Protein AF-0000000085270096 (afdb_homodimer)

Sequence (218 aa):
MIAMGSDQHFCLRWNNFHSNIATSFEHLRDHEDFVDVTLACEGRSLKAHKVVLSACSPYFRNLLKQNPCQHPIIILRDVAYVDMSALLSFVYQGEVYVSQDRLTNFLRTMIAMGSDQHFCLRWNNFHSNIATSFEHLRDHEDFVDVTLACEGRSLKAHKVVLSACSPYFRNLLKQNPCQHPIIILRDVAYVDMSALLSFVYQGEVYVSQDRLTNFLRT

pLDDT: mean 88.82, std 12.31, range [29.77, 98.12]

Solvent-accessible surface area (backbone atoms only — not comparable to full-atom values): 12135 Å² total; per-residue (Å²): 126,86,71,82,52,84,77,42,69,41,77,50,64,52,83,60,36,48,66,49,40,27,52,31,47,41,49,32,42,75,69,55,55,80,50,38,29,34,42,32,24,89,95,42,74,50,63,34,40,58,66,55,48,29,38,68,29,68,66,52,32,55,55,47,68,74,43,82,56,81,62,44,74,47,73,44,77,96,41,53,56,71,44,51,52,38,50,51,37,28,60,39,63,30,35,32,76,35,42,56,87,44,42,66,64,47,72,71,104,126,84,72,82,53,85,77,43,69,42,78,50,66,53,82,60,35,49,66,46,39,28,51,30,46,42,51,32,43,77,69,55,55,79,49,39,29,34,42,32,24,88,94,41,74,48,64,34,40,57,64,56,47,30,39,67,29,68,66,51,32,55,54,48,69,74,44,82,56,81,62,43,75,47,74,43,77,94,41,53,57,69,44,51,52,38,50,51,38,28,60,39,62,31,34,34,77,34,44,56,88,45,42,66,66,47,69,71,99

InterPro domains:
  IPR000210 BTB/POZ domain [PF00651] (25-108)
  IPR000210 BTB/POZ domain [PS50097] (35-100)
  IPR000210 BTB/POZ domain [SM00225] (35-109)
  IPR011333 SKP1/BTB/POZ domain superfamily [G3DSA:3.30.710.10] (9-109)
  IPR011333 SKP1/BTB/POZ domain superfamily [SSF54695] (7-108)
  IPR051095 Drosophila Developmental Transcription Regulators [PTHR23110] (4-109)

Structure (mmCIF, N/CA/C/O backbone):
data_AF-0000000085270096-model_v1
#
loop_
_entity.id
_entity.type
_entity.pdbx_description
1 polymer 'BTB domain-containing protein'
#
loop_
_atom_site.group_PDB
_atom_site.id
_atom_site.type_symbol
_atom_site.label_atom_id
_atom_site.label_alt_id
_atom_site.label_comp_id
_atom_site.label_asym_id
_atom_site.label_entity_id
_atom_site.label_seq_id
_atom_site.pdbx_PDB_ins_code
_atom_site.Cartn_x
_atom_site.Cartn_y
_atom_site.Cartn_z
_atom_site.occupancy
_atom_site.B_iso_or_equiv
_atom_site.auth_seq_id
_atom_site.auth_comp_id
_atom_site.auth_asym_id
_atom_site.auth_atom_id
_atom_site.pdbx_PDB_model_num
ATOM 1 N N . MET A 1 1 ? -26.156 27.188 27.469 1 29.77 1 MET A N 1
ATOM 2 C CA . MET A 1 1 ? -25.094 27.531 26.531 1 29.77 1 MET A CA 1
ATOM 3 C C . MET A 1 1 ? -24.391 26.281 26.016 1 29.77 1 MET A C 1
ATOM 5 O O . MET A 1 1 ? -23.891 25.484 26.812 1 29.77 1 MET A O 1
ATOM 9 N N . ILE A 1 2 ? -24.922 25.484 25.172 1 40.78 2 ILE A N 1
ATOM 10 C CA . ILE A 1 2 ? -24.297 24.281 24.625 1 40.78 2 ILE A CA 1
ATOM 11 C C . ILE A 1 2 ? -22.812 24.547 24.344 1 40.78 2 ILE A C 1
ATOM 13 O O . ILE A 1 2 ? -22.469 25.359 23.484 1 40.78 2 ILE A O 1
ATOM 17 N N . ALA A 1 3 ? -21.938 24.875 25.281 1 42.56 3 ALA A N 1
ATOM 18 C CA . ALA A 1 3 ? -20.5 25.125 25.156 1 42.56 3 ALA A CA 1
ATOM 19 C C . ALA A 1 3 ? -19.891 24.281 24.047 1 42.56 3 ALA A C 1
ATOM 21 O O . ALA A 1 3 ? -19.891 23.047 24.141 1 42.56 3 ALA A O 1
ATOM 22 N N . MET A 1 4 ? -20.203 24.375 22.812 1 46.12 4 MET A N 1
ATOM 23 C CA . MET A 1 4 ? -19.484 23.859 21.656 1 46.12 4 MET A CA 1
ATOM 24 C C . MET A 1 4 ? -17.984 23.766 21.938 1 46.12 4 MET A C 1
ATOM 26 O O . MET A 1 4 ? -17.281 24.781 21.891 1 46.12 4 MET A O 1
ATOM 30 N N . GLY A 1 5 ? -17.484 23.328 23.047 1 44.56 5 GLY A N 1
ATOM 31 C CA . GLY A 1 5 ? -16.188 23.188 23.688 1 44.56 5 GLY A CA 1
ATOM 32 C C . GLY A 1 5 ? -15.07 22.828 22.719 1 44.56 5 GLY A C 1
ATOM 33 O O . GLY A 1 5 ? -15.336 22.297 21.641 1 44.56 5 GLY A O 1
ATOM 34 N N . SER A 1 6 ? -13.93 23.734 22.766 1 56.97 6 SER A N 1
ATOM 35 C CA . SER A 1 6 ? -12.648 23.719 22.062 1 56.97 6 SER A CA 1
ATOM 36 C C . SER A 1 6 ? -12.148 22.297 21.859 1 56.97 6 SER A C 1
ATOM 38 O O . SER A 1 6 ? -11.156 22.078 21.156 1 56.97 6 SER A O 1
ATOM 40 N N . ASP A 1 7 ? -12.789 21.344 22.5 1 66.88 7 ASP A N 1
ATOM 41 C CA . ASP A 1 7 ? -12.281 19.969 22.547 1 66.88 7 ASP A CA 1
ATOM 42 C C . ASP A 1 7 ? -12.984 19.094 21.5 1 66.88 7 ASP A C 1
ATOM 44 O O . ASP A 1 7 ? -13.016 17.875 21.641 1 66.88 7 ASP A O 1
ATOM 48 N N . GLN A 1 8 ? -13.773 19.703 20.625 1 79.31 8 GLN A N 1
ATOM 49 C CA . GLN A 1 8 ? -14.492 18.859 19.672 1 79.31 8 GLN A CA 1
ATOM 50 C C . GLN A 1 8 ? -13.531 18.219 18.672 1 79.31 8 GLN A C 1
ATOM 52 O O . GLN A 1 8 ? -12.57 18.859 18.234 1 79.31 8 GLN A O 1
ATOM 57 N N . HIS A 1 9 ? -13.641 16.875 18.484 1 81.94 9 HIS A N 1
ATOM 58 C CA . HIS A 1 9 ? -12.844 16.141 17.5 1 81.94 9 HIS A CA 1
ATOM 59 C C . HIS A 1 9 ? -13.68 15.742 16.297 1 81.94 9 HIS A C 1
ATOM 61 O O . HIS A 1 9 ? -14.891 15.508 16.422 1 81.94 9 HIS A O 1
ATOM 67 N N . PHE A 1 10 ? -13.188 16.016 15.164 1 85.5 10 PHE A N 1
ATOM 68 C CA . PHE A 1 10 ? -13.828 15.641 13.906 1 85.5 10 PHE A CA 1
ATOM 69 C C . PHE A 1 10 ? -13.133 14.438 13.281 1 85.5 10 PHE A C 1
ATOM 71 O O . PHE A 1 10 ? -11.906 14.328 13.328 1 85.5 10 PHE A O 1
ATOM 78 N N . CYS A 1 11 ? -13.992 13.484 12.875 1 87.44 11 CYS A N 1
ATOM 79 C CA . CYS A 1 11 ? -13.461 12.398 12.055 1 87.44 11 CYS A CA 1
ATOM 80 C C . CYS A 1 11 ? -13.727 12.656 10.578 1 87.44 11 CYS A C 1
ATOM 82 O O . CYS A 1 11 ? -14.875 12.734 10.148 1 87.44 11 CYS A O 1
ATOM 84 N N . LEU A 1 12 ? -12.672 12.961 9.859 1 85.56 12 LEU A N 1
ATOM 85 C CA . LEU A 1 12 ? -12.75 13.109 8.406 1 85.56 12 LEU A CA 1
ATOM 86 C C . LEU A 1 12 ? -12.461 11.789 7.711 1 85.56 12 LEU A C 1
ATOM 88 O O . LEU A 1 12 ? -11.406 11.18 7.934 1 85.56 12 LEU A O 1
ATOM 92 N N . ARG A 1 13 ? -13.43 11.305 6.988 1 86.06 13 ARG A N 1
ATOM 93 C CA . ARG A 1 13 ? -13.297 10.031 6.297 1 86.06 13 ARG A CA 1
ATOM 94 C 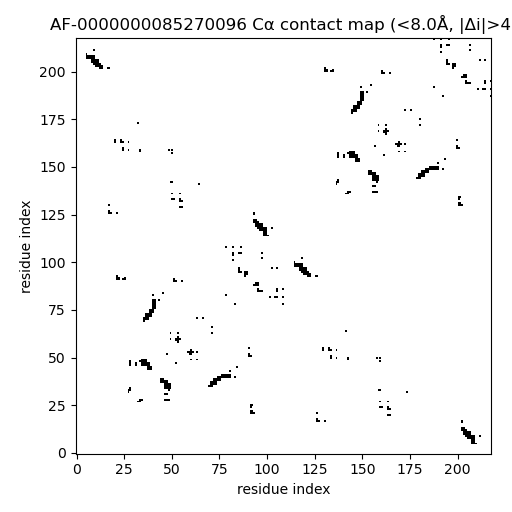C . ARG A 1 13 ? -13.414 10.211 4.785 1 86.06 13 ARG A C 1
ATOM 96 O O . ARG A 1 13 ? -14.336 10.875 4.305 1 86.06 13 ARG A O 1
ATOM 103 N N . TRP A 1 14 ? -12.398 9.82 4.125 1 80.81 14 TRP A N 1
ATOM 104 C CA . TRP A 1 14 ? -12.492 9.805 2.67 1 80.81 14 TRP A CA 1
ATOM 105 C C . TRP A 1 14 ? -13.328 8.625 2.189 1 80.81 14 TRP A C 1
ATOM 107 O O . TRP A 1 14 ? -13.023 7.469 2.494 1 80.81 14 TRP A O 1
ATOM 117 N N . ASN A 1 15 ? -14.406 9.047 1.432 1 81.62 15 ASN A N 1
ATOM 118 C CA . ASN A 1 15 ? -15.328 8.039 0.917 1 81.62 15 ASN A CA 1
ATOM 119 C C . ASN A 1 15 ? -14.656 7.141 -0.117 1 81.62 15 ASN A C 1
ATOM 121 O O . ASN A 1 15 ? -13.867 7.613 -0.934 1 81.62 15 ASN A O 1
ATOM 125 N N . ASN A 1 16 ? -14.82 5.887 -0.025 1 82.75 16 ASN A N 1
ATOM 126 C CA . ASN A 1 16 ? -14.344 4.895 -0.984 1 82.75 16 ASN A CA 1
ATOM 127 C C . ASN A 1 16 ? -12.82 4.754 -0.929 1 82.75 16 ASN A C 1
ATOM 129 O O . ASN A 1 16 ? -12.203 4.293 -1.89 1 82.75 16 ASN A O 1
ATOM 133 N N . PHE A 1 17 ? -12.211 5.258 0.087 1 85.19 17 PHE A N 1
ATOM 134 C CA . PHE A 1 17 ? -10.766 5.18 0.25 1 85.19 17 PHE A CA 1
ATOM 135 C C . PHE A 1 17 ? -10.258 3.775 -0.062 1 85.19 17 PHE A C 1
ATOM 137 O O . PHE A 1 17 ? -9.352 3.604 -0.88 1 85.19 17 PHE A O 1
ATOM 144 N N . HIS A 1 18 ? -10.922 2.826 0.468 1 80.31 18 HIS A N 1
ATOM 145 C CA . HIS A 1 18 ? -10.445 1.451 0.364 1 80.31 18 HIS A CA 1
ATOM 146 C C . HIS A 1 18 ? -10.508 0.953 -1.076 1 80.31 18 HIS A C 1
ATOM 148 O O . HIS A 1 18 ? -9.555 0.34 -1.568 1 80.31 18 HIS A O 1
ATOM 154 N N . SER A 1 19 ? -11.586 1.249 -1.747 1 83.69 19 SER A N 1
ATOM 155 C CA . SER A 1 19 ? -11.688 0.851 -3.146 1 83.69 19 SER A CA 1
ATOM 156 C C . SER A 1 19 ? -10.727 1.647 -4.023 1 83.69 19 SER A C 1
ATOM 158 O O . SER A 1 19 ? -10.117 1.1 -4.945 1 83.69 19 SER A O 1
ATOM 160 N N . ASN A 1 20 ? -10.5 2.838 -3.682 1 88.88 20 ASN A N 1
ATOM 161 C CA . ASN A 1 20 ? -9.625 3.703 -4.465 1 88.88 20 ASN A CA 1
ATOM 162 C C . ASN A 1 20 ? -8.156 3.32 -4.293 1 88.88 20 ASN A C 1
ATOM 164 O O . ASN A 1 20 ? -7.398 3.311 -5.262 1 88.88 20 ASN A O 1
ATOM 168 N N . ILE A 1 21 ? -7.852 2.977 -3.082 1 89.94 21 ILE A N 1
ATOM 169 C CA . ILE A 1 21 ? -6.453 2.672 -2.803 1 89.94 21 ILE A CA 1
ATOM 170 C C . ILE A 1 21 ? -6.051 1.384 -3.518 1 89.94 21 ILE A C 1
ATOM 172 O O . ILE A 1 21 ? -4.945 1.282 -4.055 1 89.94 21 ILE A O 1
ATOM 176 N N . ALA A 1 22 ? -6.926 0.414 -3.506 1 90.75 22 ALA A N 1
ATOM 177 C CA . ALA A 1 22 ? -6.676 -0.828 -4.234 1 90.75 22 ALA A CA 1
ATOM 178 C C . ALA A 1 22 ? -6.438 -0.556 -5.715 1 90.75 22 ALA A C 1
ATOM 180 O O . ALA A 1 22 ? -5.473 -1.061 -6.297 1 90.75 22 ALA A O 1
ATOM 181 N N . THR A 1 23 ? -7.266 0.242 -6.289 1 93.31 23 THR A N 1
ATOM 182 C CA . THR A 1 23 ? -7.148 0.608 -7.699 1 93.31 23 THR A CA 1
ATOM 183 C C . THR A 1 23 ? -5.84 1.346 -7.961 1 93.31 23 THR A C 1
ATOM 185 O O . THR A 1 23 ? -5.164 1.088 -8.961 1 93.31 23 THR A O 1
ATOM 188 N N . SER A 1 24 ? -5.547 2.193 -7.062 1 94.88 24 SER A N 1
ATOM 189 C CA . SER A 1 24 ? -4.32 2.969 -7.207 1 94.88 24 SER A CA 1
ATOM 190 C C . SER A 1 24 ? -3.088 2.074 -7.133 1 94.88 24 SER A C 1
ATOM 192 O O . SER A 1 24 ? -2.148 2.234 -7.914 1 94.88 24 SER A O 1
ATOM 194 N N . PHE A 1 25 ? -3.104 1.113 -6.23 1 96.25 25 PHE A N 1
ATOM 195 C CA . PHE A 1 25 ? -1.976 0.197 -6.121 1 96.25 25 PHE A CA 1
ATOM 196 C C . PHE A 1 25 ? -1.842 -0.646 -7.387 1 96.25 25 PHE A C 1
ATOM 198 O O . PHE A 1 25 ? -0.729 -0.908 -7.848 1 96.25 25 PHE A O 1
ATOM 205 N N . GLU A 1 26 ? -2.951 -1.021 -7.871 1 95.69 26 GLU A N 1
ATOM 206 C CA . GLU A 1 26 ? -2.928 -1.78 -9.117 1 95.69 26 GLU A CA 1
ATOM 207 C C . GLU A 1 26 ? -2.348 -0.951 -10.258 1 95.69 26 GLU A C 1
ATOM 209 O O . GLU A 1 26 ? -1.566 -1.458 -11.07 1 95.69 26 GLU A O 1
ATOM 214 N N . HIS A 1 27 ? -2.758 0.279 -10.266 1 96.56 27 HIS A N 1
ATOM 215 C CA . HIS A 1 27 ? -2.244 1.184 -11.289 1 96.56 27 HIS A CA 1
ATOM 216 C C . HIS A 1 27 ? -0.731 1.342 -11.172 1 96.56 27 HIS A C 1
ATOM 218 O O . HIS A 1 27 ? -0.018 1.28 -12.18 1 96.56 27 HIS A O 1
ATOM 224 N N . LEU A 1 28 ? -0.219 1.525 -10.016 1 97.5 28 LEU A N 1
ATOM 225 C CA . LEU A 1 28 ? 1.217 1.637 -9.781 1 97.5 28 LEU A CA 1
ATOM 226 C C . LEU A 1 28 ? 1.938 0.37 -10.227 1 97.5 28 LEU A C 1
ATOM 228 O O . LEU A 1 28 ? 3.008 0.442 -10.844 1 97.5 28 LEU A O 1
ATOM 232 N N . ARG A 1 29 ? 1.349 -0.797 -9.922 1 97.5 29 ARG A N 1
ATOM 233 C CA . ARG A 1 29 ? 1.938 -2.072 -10.312 1 97.5 29 ARG A CA 1
ATOM 234 C C . ARG A 1 29 ? 1.979 -2.215 -11.828 1 97.5 29 ARG A C 1
ATOM 236 O O . ARG A 1 29 ? 3.014 -2.572 -12.398 1 97.5 29 ARG A O 1
ATOM 243 N N . ASP A 1 30 ? 0.901 -1.843 -12.484 1 96.5 30 ASP A N 1
ATOM 244 C CA . ASP A 1 30 ? 0.785 -1.987 -13.938 1 96.5 30 ASP A CA 1
ATOM 245 C C . ASP A 1 30 ? 1.777 -1.081 -14.656 1 96.5 30 ASP A C 1
ATOM 247 O O . ASP A 1 30 ? 2.285 -1.435 -15.727 1 96.5 30 ASP A O 1
ATOM 251 N N . HIS A 1 31 ? 2.076 0.045 -14.086 1 96.56 31 HIS A N 1
ATOM 252 C CA . HIS A 1 31 ? 3.02 0.987 -14.672 1 96.56 31 HIS A CA 1
ATOM 253 C C . HIS A 1 31 ? 4.426 0.783 -14.117 1 96.56 31 HIS A C 1
ATOM 255 O O . HIS A 1 31 ? 5.352 1.515 -14.477 1 96.56 31 HIS A O 1
ATOM 261 N N . GLU A 1 32 ? 4.535 -0.203 -13.227 1 97.06 32 GLU A N 1
ATOM 262 C CA . GLU A 1 32 ? 5.785 -0.584 -12.578 1 97.06 32 GLU A CA 1
ATOM 263 C C . GLU A 1 32 ? 6.418 0.604 -11.859 1 97.06 32 GLU A C 1
ATOM 265 O O . GLU A 1 32 ? 7.637 0.781 -11.891 1 97.06 32 GLU A O 1
ATOM 270 N N . ASP A 1 33 ? 5.535 1.448 -11.32 1 96.5 33 ASP A N 1
ATOM 271 C CA . ASP A 1 33 ? 6.012 2.529 -10.461 1 96.5 33 ASP A CA 1
ATOM 272 C C . ASP A 1 33 ? 6.371 2.01 -9.07 1 96.5 33 ASP A C 1
ATOM 274 O O . ASP A 1 33 ? 5.535 1.411 -8.391 1 96.5 33 ASP A O 1
ATOM 278 N N . PHE A 1 34 ? 7.637 2.129 -8.633 1 96.06 34 PHE A N 1
ATOM 279 C CA . PHE A 1 34 ? 8.164 1.841 -7.309 1 96.06 34 PHE A CA 1
ATOM 280 C C . PHE A 1 34 ? 8.133 0.344 -7.023 1 96.06 34 PHE A C 1
ATOM 282 O O . PHE A 1 34 ? 8.102 -0.074 -5.863 1 96.06 34 PHE A O 1
ATOM 289 N N . VAL A 1 35 ? 8.039 -0.485 -8.016 1 97.06 35 VAL A N 1
ATOM 290 C CA . VAL A 1 35 ? 8.109 -1.922 -7.773 1 97.06 35 VAL A CA 1
ATOM 291 C C . VAL A 1 35 ? 9.492 -2.293 -7.258 1 97.06 35 VAL A C 1
ATOM 293 O O . VAL A 1 35 ? 10.5 -1.722 -7.688 1 97.06 35 VAL A O 1
ATOM 296 N N . ASP A 1 36 ? 9.484 -3.299 -6.344 1 96.94 36 ASP A N 1
ATOM 297 C CA . ASP A 1 36 ? 10.758 -3.611 -5.699 1 96.94 36 ASP A CA 1
ATOM 298 C C . ASP A 1 36 ? 10.867 -5.105 -5.398 1 96.94 36 ASP A C 1
ATOM 300 O O . ASP A 1 36 ? 11.664 -5.516 -4.551 1 96.94 36 ASP A O 1
ATOM 304 N N . VAL A 1 37 ? 10.141 -5.926 -5.996 1 97.31 37 VAL A N 1
ATOM 305 C CA . VAL A 1 37 ? 10.234 -7.379 -5.926 1 97.31 37 VAL A CA 1
ATOM 306 C C . VAL A 1 37 ? 9.758 -7.992 -7.242 1 97.31 37 VAL A C 1
ATOM 308 O O . VAL A 1 37 ? 8.844 -7.473 -7.879 1 97.31 37 VAL A O 1
ATOM 311 N N . THR A 1 38 ? 10.391 -9.008 -7.641 1 97.75 38 THR A N 1
ATOM 312 C CA . THR A 1 38 ? 9.992 -9.758 -8.828 1 97.75 38 THR A CA 1
ATOM 313 C C . THR A 1 38 ? 9.555 -11.172 -8.461 1 97.75 38 THR A C 1
ATOM 315 O O . THR A 1 38 ? 10.266 -11.867 -7.73 1 97.75 38 THR A O 1
ATOM 318 N N . LEU A 1 39 ? 8.383 -11.578 -8.852 1 97.12 39 LEU A N 1
ATOM 319 C CA . LEU A 1 39 ? 7.918 -12.953 -8.758 1 97.12 39 LEU A CA 1
ATOM 320 C C . LEU A 1 39 ? 8.125 -13.688 -10.078 1 97.12 39 LEU A C 1
ATOM 322 O O . LEU A 1 39 ? 7.738 -13.195 -11.141 1 97.12 39 LEU A O 1
ATOM 326 N N . ALA A 1 40 ? 8.758 -14.789 -10.008 1 97 40 ALA A N 1
ATOM 327 C CA . ALA A 1 40 ? 9.094 -15.523 -11.227 1 97 40 ALA A CA 1
ATOM 328 C C . ALA A 1 40 ? 8.539 -16.938 -11.18 1 97 40 ALA A C 1
ATOM 330 O O . ALA A 1 40 ? 8.586 -17.594 -10.133 1 97 40 ALA A O 1
ATOM 331 N N . CYS A 1 41 ? 7.938 -17.359 -12.281 1 94.62 41 CYS A N 1
ATOM 332 C CA . CYS A 1 41 ? 7.492 -18.734 -12.43 1 94.62 41 CYS A CA 1
ATOM 333 C C . CYS A 1 41 ? 7.445 -19.141 -13.898 1 94.62 41 CYS A C 1
ATOM 335 O O . CYS A 1 41 ? 7.102 -18.328 -14.758 1 94.62 41 CYS A O 1
ATOM 337 N N . GLU A 1 42 ? 7.758 -20.312 -14.188 1 93.81 42 GLU A N 1
ATOM 338 C CA . GLU A 1 42 ? 7.641 -20.906 -15.516 1 93.81 42 GLU A CA 1
ATOM 339 C C . GLU A 1 42 ? 8.258 -20 -16.578 1 93.81 42 GLU A C 1
ATOM 341 O O . GLU A 1 42 ? 7.664 -19.781 -17.641 1 93.81 42 GLU A O 1
ATOM 346 N N . GLY A 1 43 ? 9.367 -19.344 -16.328 1 93.12 43 GLY A N 1
ATOM 347 C CA . GLY A 1 43 ? 10.094 -18.531 -17.281 1 93.12 43 GLY A CA 1
ATOM 348 C C . GLY A 1 43 ? 9.492 -17.156 -17.469 1 93.12 43 GLY A C 1
ATOM 349 O O . GLY A 1 43 ? 9.977 -16.359 -18.281 1 93.12 43 GLY A O 1
ATOM 350 N N . ARG A 1 44 ? 8.43 -16.844 -16.766 1 96.38 44 ARG A N 1
ATOM 351 C CA . ARG A 1 44 ? 7.809 -15.516 -16.797 1 96.38 44 ARG A CA 1
ATOM 352 C C . ARG A 1 44 ? 7.938 -14.828 -15.445 1 96.38 44 ARG A C 1
ATOM 354 O O . ARG A 1 44 ? 8.242 -15.469 -14.438 1 96.38 44 ARG A O 1
ATOM 361 N N . SER A 1 45 ? 7.801 -13.477 -15.484 1 97 45 SER A N 1
ATOM 362 C CA . SER A 1 45 ? 7.949 -12.758 -14.227 1 97 45 SER A CA 1
ATOM 363 C C . SER A 1 45 ? 6.988 -11.57 -14.148 1 97 45 SER A C 1
ATOM 365 O O . SER A 1 45 ? 6.539 -11.062 -15.18 1 97 45 SER A O 1
ATOM 367 N N . LEU A 1 46 ? 6.578 -11.234 -12.961 1 97.38 46 LEU A N 1
ATOM 368 C CA . LEU A 1 46 ? 5.797 -10.047 -12.633 1 97.38 46 LEU A CA 1
ATOM 369 C C . LEU A 1 46 ? 6.457 -9.25 -11.516 1 97.38 46 LEU A C 1
ATOM 371 O O . LEU A 1 46 ? 6.992 -9.836 -10.57 1 97.38 46 LEU A O 1
ATOM 375 N N . LYS A 1 47 ? 6.383 -8.008 -11.625 1 97.94 47 LYS A N 1
ATOM 376 C CA . LYS A 1 47 ? 6.906 -7.152 -10.562 1 97.94 47 LYS A CA 1
ATOM 377 C C . LYS A 1 47 ? 5.793 -6.703 -9.617 1 97.94 47 LYS A C 1
ATOM 379 O O . LYS A 1 47 ? 4.629 -6.617 -10.023 1 97.94 47 LYS A O 1
ATOM 384 N N . ALA A 1 48 ? 6.125 -6.48 -8.414 1 98.12 48 ALA A N 1
ATOM 385 C CA . ALA A 1 48 ? 5.168 -6.066 -7.391 1 98.12 48 ALA A CA 1
ATOM 386 C C . ALA A 1 48 ? 5.84 -5.207 -6.328 1 98.12 48 ALA A C 1
ATOM 388 O O . ALA A 1 48 ? 6.988 -4.793 -6.488 1 98.12 48 ALA A O 1
ATOM 389 N N . HIS A 1 49 ? 5.137 -4.785 -5.363 1 97.94 49 HIS A N 1
ATOM 390 C CA . HIS A 1 49 ? 5.645 -3.992 -4.246 1 97.94 49 HIS A CA 1
ATOM 391 C C . HIS A 1 49 ? 5.773 -4.84 -2.984 1 97.94 49 HIS A C 1
ATOM 393 O O . HIS A 1 49 ? 4.812 -5.492 -2.57 1 97.94 49 HIS A O 1
ATOM 399 N N . LYS A 1 50 ? 6.922 -4.766 -2.309 1 97.5 50 LYS A N 1
ATOM 400 C CA . LYS A 1 50 ? 7.156 -5.5 -1.066 1 97.5 50 LYS A CA 1
ATOM 401 C C . LYS A 1 50 ? 6.082 -5.184 -0.031 1 97.5 50 LYS A C 1
ATOM 403 O O . LYS A 1 50 ? 5.551 -6.09 0.615 1 97.5 50 LYS A O 1
ATOM 408 N N . VAL A 1 51 ? 5.793 -3.916 0.049 1 97.31 51 VAL A N 1
ATOM 409 C CA . VAL A 1 51 ? 4.887 -3.461 1.102 1 97.31 51 VAL A CA 1
ATOM 410 C C . VAL A 1 51 ? 3.494 -4.043 0.873 1 97.31 51 VAL A C 1
ATOM 412 O O . VAL A 1 51 ? 2.836 -4.48 1.818 1 97.31 51 VAL A O 1
ATOM 415 N N . VAL A 1 52 ? 3.014 -4.094 -0.375 1 97.38 52 VAL A N 1
ATOM 416 C CA . VAL A 1 52 ? 1.679 -4.59 -0.691 1 97.38 52 VAL A CA 1
ATOM 417 C C . VAL A 1 52 ? 1.62 -6.098 -0.462 1 97.38 52 VAL A C 1
ATOM 419 O O . VAL A 1 52 ? 0.695 -6.602 0.182 1 97.38 52 VAL A O 1
ATOM 422 N N . LEU A 1 53 ? 2.66 -6.84 -0.919 1 96.81 53 LEU A N 1
ATOM 423 C CA . LEU A 1 53 ? 2.723 -8.281 -0.685 1 96.81 53 LEU A CA 1
ATOM 424 C C . LEU A 1 53 ? 2.727 -8.586 0.809 1 96.81 53 LEU A C 1
ATOM 426 O O . LEU A 1 53 ? 2.004 -9.477 1.267 1 96.81 53 LEU A O 1
ATOM 430 N N . SER A 1 54 ? 3.512 -7.777 1.556 1 96.94 54 SER A N 1
ATOM 431 C CA . SER A 1 54 ? 3.703 -8.008 2.984 1 96.94 54 SER A CA 1
ATOM 432 C C . SER A 1 54 ? 2.438 -7.676 3.77 1 96.94 54 SER A C 1
ATOM 434 O O . SER A 1 54 ? 2.156 -8.297 4.797 1 96.94 54 SER A O 1
ATOM 436 N N . ALA A 1 55 ? 1.69 -6.656 3.303 1 95.56 55 ALA A N 1
ATOM 437 C CA . ALA A 1 55 ? 0.451 -6.258 3.965 1 95.56 55 ALA A CA 1
ATOM 438 C C . ALA A 1 55 ? -0.623 -7.332 3.809 1 95.56 55 ALA A C 1
ATOM 440 O O . ALA A 1 55 ? -1.472 -7.5 4.688 1 95.56 55 ALA A O 1
ATOM 441 N N . CYS A 1 56 ? -0.584 -8.039 2.715 1 92.94 56 CYS A N 1
ATOM 442 C CA . CYS A 1 56 ? -1.677 -8.953 2.402 1 92.94 56 CYS A CA 1
ATOM 443 C C . CYS A 1 56 ? -1.32 -10.383 2.789 1 92.94 56 CYS A C 1
ATOM 445 O O . CYS A 1 56 ? -2.205 -11.227 2.967 1 92.94 56 CYS A O 1
ATOM 447 N N . SER A 1 57 ? -0.029 -10.703 2.959 1 91.94 57 SER A N 1
ATOM 448 C CA . SER A 1 57 ? 0.4 -12.078 3.18 1 91.94 57 SER A CA 1
ATOM 449 C C . SER A 1 57 ? 1.508 -12.156 4.223 1 91.94 57 SER A C 1
ATOM 451 O O . SER A 1 57 ? 2.627 -11.695 3.984 1 91.94 57 SER A O 1
ATOM 453 N N . PRO A 1 58 ? 1.303 -12.781 5.344 1 93.31 58 PRO A N 1
ATOM 454 C CA . PRO A 1 58 ? 2.355 -12.984 6.344 1 93.31 58 PRO A CA 1
ATOM 455 C C . PRO A 1 58 ? 3.545 -13.773 5.797 1 93.31 58 PRO A C 1
ATOM 457 O O . PRO A 1 58 ? 4.688 -13.531 6.199 1 93.31 58 PRO A O 1
ATOM 460 N N . TYR A 1 59 ? 3.242 -14.688 4.926 1 92.88 59 TYR A N 1
ATOM 461 C CA . TYR A 1 59 ? 4.301 -15.469 4.293 1 92.88 59 TYR A CA 1
ATOM 462 C C . TYR A 1 59 ? 5.277 -14.562 3.555 1 92.88 59 TYR A C 1
ATOM 464 O O . TYR A 1 59 ? 6.488 -14.617 3.793 1 92.88 59 TYR A O 1
ATOM 472 N N . PHE A 1 60 ? 4.816 -13.742 2.711 1 94 60 PHE A N 1
ATOM 473 C CA . PHE A 1 60 ? 5.66 -12.828 1.944 1 94 60 PHE A CA 1
ATOM 474 C C . PHE A 1 60 ? 6.336 -11.812 2.861 1 94 60 PHE A C 1
ATOM 476 O O . PHE A 1 60 ? 7.488 -11.438 2.639 1 94 60 PHE A O 1
ATOM 483 N N . ARG A 1 61 ? 5.605 -11.406 3.938 1 96.06 61 ARG A N 1
ATOM 484 C CA . ARG A 1 61 ? 6.195 -10.469 4.883 1 96.06 61 ARG A CA 1
ATOM 485 C C . ARG A 1 61 ? 7.445 -11.047 5.527 1 96.06 61 ARG A C 1
ATOM 487 O O . ARG A 1 61 ? 8.5 -10.406 5.547 1 96.06 61 ARG A O 1
ATOM 494 N N . ASN A 1 62 ? 7.383 -12.273 6.016 1 95.88 62 ASN A N 1
ATOM 495 C CA . ASN A 1 62 ? 8.508 -12.938 6.66 1 95.88 62 ASN A CA 1
ATOM 496 C C . ASN A 1 62 ? 9.656 -13.18 5.68 1 95.88 62 ASN A C 1
ATOM 498 O O . ASN A 1 62 ? 10.82 -12.93 6.004 1 95.88 62 ASN A O 1
ATOM 502 N N . LEU A 1 63 ? 9.32 -13.641 4.523 1 94.25 63 LEU A N 1
ATOM 503 C CA . LEU A 1 63 ? 10.305 -13.93 3.486 1 94.25 63 LEU A CA 1
ATOM 504 C C . LEU A 1 63 ? 11.086 -12.672 3.115 1 94.25 63 LEU A C 1
ATOM 506 O O . LEU A 1 63 ? 12.312 -12.711 3.021 1 94.25 63 LEU A O 1
ATOM 510 N N . LEU A 1 64 ? 10.445 -11.594 2.902 1 96.12 64 LEU A N 1
ATOM 511 C CA . LEU A 1 64 ? 11.07 -10.367 2.432 1 96.12 64 LEU A CA 1
ATOM 512 C C . LEU A 1 64 ? 11.859 -9.695 3.553 1 96.12 64 LEU A C 1
ATOM 514 O O . LEU A 1 64 ? 12.883 -9.055 3.301 1 96.12 64 LEU A O 1
ATOM 518 N N . LYS A 1 65 ? 11.367 -9.812 4.82 1 95.44 65 LYS A N 1
ATOM 519 C CA . LYS A 1 65 ? 12.109 -9.281 5.961 1 95.44 65 LYS A CA 1
ATOM 520 C C . LYS A 1 65 ? 13.445 -10 6.133 1 95.44 65 LYS A C 1
ATOM 522 O O . LYS A 1 65 ? 14.438 -9.398 6.547 1 95.44 65 LYS A O 1
ATOM 527 N N . GLN A 1 66 ? 13.461 -11.188 5.746 1 93.69 66 GLN A N 1
ATOM 528 C CA . GLN A 1 66 ? 14.656 -12.016 5.898 1 93.69 66 GLN A CA 1
ATOM 529 C C . GLN A 1 66 ? 15.625 -11.797 4.742 1 93.69 66 GLN A C 1
ATOM 531 O O . GLN A 1 66 ? 16.781 -12.219 4.809 1 93.69 66 GLN A O 1
ATOM 536 N N . ASN A 1 67 ? 15.188 -11.156 3.736 1 89.94 67 ASN A N 1
ATOM 537 C CA . ASN A 1 67 ? 15.992 -10.891 2.551 1 89.94 67 ASN A CA 1
ATOM 538 C C . ASN A 1 67 ? 16.047 -9.398 2.232 1 89.94 67 ASN A C 1
ATOM 540 O O . ASN A 1 67 ? 15.398 -8.938 1.293 1 89.94 67 ASN A O 1
ATOM 544 N N . PRO A 1 68 ? 16.891 -8.664 2.902 1 83.31 68 PRO A N 1
ATOM 545 C CA . PRO A 1 68 ? 16.875 -7.203 2.789 1 83.31 68 PRO A CA 1
ATOM 546 C C . PRO A 1 68 ? 17.547 -6.703 1.513 1 83.31 68 PRO A C 1
ATOM 548 O O . PRO A 1 68 ? 17.984 -5.551 1.45 1 83.31 68 PRO A O 1
ATOM 551 N N . CYS A 1 69 ? 17.547 -7.516 0.485 1 85 69 CYS A N 1
ATOM 552 C CA . CYS A 1 69 ? 18.047 -7.098 -0.82 1 85 69 CYS A CA 1
ATOM 553 C C . CYS A 1 69 ? 17.156 -6.016 -1.423 1 85 69 CYS A C 1
ATOM 555 O O . CYS A 1 69 ? 15.953 -5.973 -1.155 1 85 69 CYS A O 1
ATOM 557 N N . GLN A 1 70 ? 17.688 -5.105 -2.27 1 86.38 70 GLN A N 1
ATOM 558 C CA . GLN A 1 70 ? 16.969 -3.979 -2.844 1 86.38 70 GLN A CA 1
ATOM 559 C C . GLN A 1 70 ? 15.812 -4.457 -3.721 1 86.38 70 GLN A C 1
ATOM 561 O O . GLN A 1 70 ? 14.703 -3.928 -3.637 1 86.38 70 GLN A O 1
ATOM 566 N N . HIS A 1 71 ? 16.062 -5.438 -4.574 1 94.44 71 HIS A N 1
ATOM 567 C CA . HIS A 1 71 ? 15.047 -5.973 -5.465 1 94.44 71 HIS A CA 1
ATOM 568 C C . HIS A 1 71 ? 15.125 -7.492 -5.547 1 94.44 71 HIS A C 1
ATOM 570 O O . HIS A 1 71 ? 15.586 -8.039 -6.551 1 94.44 71 HIS A O 1
ATOM 576 N N . PRO A 1 72 ? 14.648 -8.164 -4.508 1 95.06 72 PRO A N 1
ATOM 577 C CA . PRO A 1 72 ? 14.703 -9.633 -4.508 1 95.06 72 PRO A CA 1
ATOM 578 C C . PRO A 1 72 ? 13.828 -10.258 -5.594 1 95.06 72 PRO A C 1
ATOM 580 O O . PRO A 1 72 ? 12.812 -9.68 -5.977 1 95.06 72 PRO A O 1
ATOM 583 N N . ILE A 1 73 ? 14.336 -11.414 -6.078 1 95.75 73 ILE A N 1
ATOM 584 C CA . ILE A 1 73 ? 13.555 -12.242 -6.988 1 95.75 73 ILE A CA 1
ATOM 585 C C . ILE A 1 73 ? 13.031 -13.469 -6.25 1 95.75 73 ILE A C 1
ATOM 587 O O . ILE A 1 73 ? 13.805 -14.234 -5.672 1 95.75 73 ILE A O 1
ATOM 591 N N . ILE A 1 74 ? 11.758 -13.648 -6.137 1 95.25 74 ILE A N 1
ATOM 592 C CA . ILE A 1 74 ? 11.109 -14.797 -5.508 1 95.25 74 ILE A CA 1
ATOM 593 C C . ILE A 1 74 ? 10.664 -15.789 -6.582 1 95.25 74 ILE A C 1
ATOM 595 O O . ILE A 1 74 ? 9.773 -15.484 -7.379 1 95.25 74 ILE A O 1
ATOM 599 N N . ILE A 1 75 ? 11.242 -16.89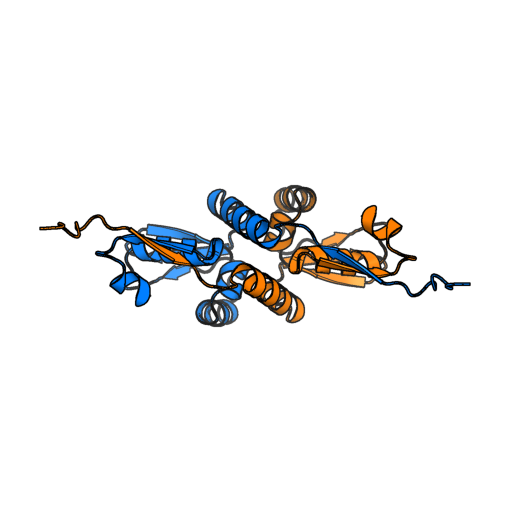1 -6.566 1 94.94 75 ILE A N 1
ATOM 600 C CA . ILE A 1 75 ? 10.891 -17.922 -7.535 1 94.94 75 ILE A CA 1
ATOM 601 C C . ILE A 1 75 ? 9.805 -18.828 -6.961 1 94.94 75 ILE A C 1
ATOM 603 O O . ILE A 1 75 ? 10 -19.453 -5.914 1 94.94 75 ILE A O 1
ATOM 607 N N . LEU A 1 76 ? 8.625 -18.766 -7.535 1 91.25 76 LEU A N 1
ATOM 608 C CA . LEU A 1 76 ? 7.539 -19.672 -7.168 1 91.25 76 LEU A CA 1
ATOM 609 C C . LEU A 1 76 ? 7.586 -20.953 -7.996 1 91.25 76 LEU A C 1
ATOM 611 O O . LEU A 1 76 ? 7.145 -20.969 -9.148 1 91.25 76 LEU A O 1
ATOM 615 N N . ARG A 1 77 ? 8.023 -21.875 -7.289 1 89.62 77 ARG A N 1
ATOM 616 C CA . ARG A 1 77 ? 8.18 -23.156 -7.977 1 89.62 77 ARG A CA 1
ATOM 617 C C . ARG A 1 77 ? 6.84 -23.875 -8.102 1 89.62 77 ARG A C 1
ATOM 619 O O . ARG A 1 77 ? 6.008 -23.812 -7.191 1 89.62 77 ARG A O 1
ATOM 626 N N . ASP A 1 78 ? 6.488 -24.453 -9.109 1 86.94 78 ASP A N 1
ATOM 627 C CA . ASP A 1 78 ? 5.316 -25.297 -9.328 1 86.94 78 ASP A CA 1
ATOM 628 C C . ASP A 1 78 ? 4.043 -24.453 -9.398 1 86.94 78 ASP A C 1
ATOM 630 O O . ASP A 1 78 ? 2.965 -24.922 -9.023 1 86.94 78 ASP A O 1
ATOM 634 N N . VAL A 1 79 ? 4.172 -23.25 -9.445 1 90.19 79 VAL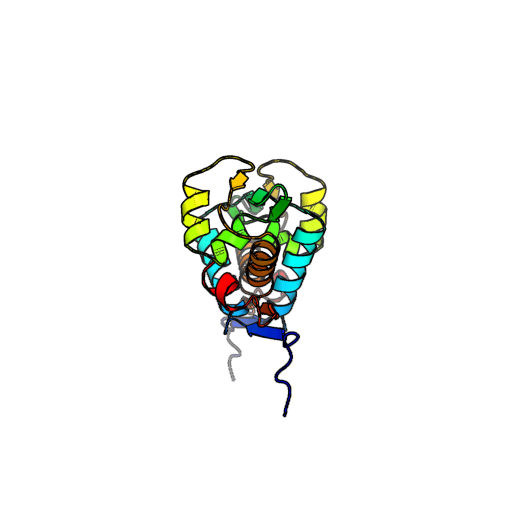 A N 1
ATOM 635 C CA . VAL A 1 79 ? 3.01 -22.375 -9.641 1 90.19 79 VAL A CA 1
ATOM 636 C C . VAL A 1 79 ? 2.938 -21.938 -11.102 1 90.19 79 VAL A C 1
ATOM 638 O O . VAL A 1 79 ? 3.939 -21.516 -11.68 1 90.19 79 VAL A O 1
ATOM 641 N N . ALA A 1 80 ? 1.809 -22.188 -11.648 1 91.88 80 ALA A N 1
ATOM 642 C CA . ALA A 1 80 ? 1.596 -21.734 -13.023 1 91.88 80 ALA A CA 1
ATOM 643 C C . ALA A 1 80 ? 1.492 -20.203 -13.086 1 91.88 80 ALA A C 1
ATOM 645 O O . ALA A 1 80 ? 1.053 -19.578 -12.125 1 91.88 80 ALA A O 1
ATOM 646 N N . TYR A 1 81 ? 1.848 -19.625 -14.203 1 94.19 81 TYR A N 1
ATOM 647 C CA . TYR A 1 81 ? 1.793 -18.172 -14.391 1 94.19 81 TYR A CA 1
ATOM 648 C C . TYR A 1 81 ? 0.385 -17.656 -14.148 1 94.19 81 TYR A C 1
ATOM 650 O O . TYR A 1 81 ? 0.209 -16.594 -13.539 1 94.19 81 TYR A O 1
ATOM 658 N N . VAL A 1 82 ? -0.583 -18.359 -14.648 1 92.5 82 VAL A N 1
ATOM 659 C CA . VAL A 1 82 ? -1.972 -17.938 -14.516 1 92.5 82 VAL A CA 1
ATOM 660 C C . VAL A 1 82 ? -2.354 -17.859 -13.039 1 92.5 82 VAL A C 1
ATOM 662 O O . VAL A 1 82 ? -3.086 -16.953 -12.625 1 92.5 82 VAL A O 1
ATOM 665 N N . ASP A 1 83 ? -1.853 -18.766 -12.234 1 91.5 83 ASP A N 1
ATOM 666 C CA . ASP A 1 83 ? -2.143 -18.766 -10.805 1 91.5 83 ASP A CA 1
ATOM 667 C C . ASP A 1 83 ? -1.405 -17.641 -10.086 1 91.5 83 ASP A C 1
ATOM 669 O O . ASP A 1 83 ? -1.951 -17.016 -9.172 1 91.5 83 ASP A O 1
ATOM 673 N N . MET A 1 84 ? -0.14 -17.422 -10.523 1 93.81 84 MET A N 1
ATOM 674 C CA . MET A 1 84 ? 0.624 -16.312 -9.961 1 93.81 84 MET A CA 1
ATOM 675 C C . MET A 1 84 ? -0.057 -14.984 -10.258 1 93.81 84 MET A C 1
ATOM 677 O O . MET A 1 84 ? -0.185 -14.141 -9.367 1 93.81 84 MET A O 1
ATOM 681 N N . SER A 1 85 ? -0.483 -14.867 -11.469 1 94.19 85 SER A N 1
ATOM 682 C CA . SER A 1 85 ? -1.193 -13.656 -11.867 1 94.19 85 SER A CA 1
ATOM 683 C C . SER A 1 85 ? -2.469 -13.469 -11.055 1 94.19 85 SER A C 1
ATOM 685 O O . SER A 1 85 ? -2.785 -12.352 -10.633 1 94.19 85 SER A O 1
ATOM 687 N N . ALA A 1 86 ? -3.186 -14.57 -10.844 1 91.38 86 ALA A N 1
ATOM 688 C CA . ALA A 1 86 ? -4.402 -14.531 -10.031 1 91.38 86 ALA A CA 1
ATOM 689 C C . ALA A 1 86 ? -4.09 -14.156 -8.586 1 91.38 86 ALA A C 1
ATOM 691 O O . ALA A 1 86 ? -4.836 -13.398 -7.961 1 91.38 86 ALA A O 1
ATOM 692 N N . LEU A 1 87 ? -3.051 -14.719 -8.102 1 91.94 87 LEU A N 1
ATOM 693 C CA . LEU A 1 87 ? -2.609 -14.406 -6.746 1 91.94 87 LEU A CA 1
ATOM 694 C C . LEU A 1 87 ? -2.307 -12.914 -6.605 1 91.94 87 LEU A C 1
ATOM 696 O O . LEU A 1 87 ? -2.758 -12.273 -5.656 1 91.94 87 LEU A O 1
ATOM 700 N N . LEU A 1 88 ? -1.543 -12.344 -7.543 1 94.31 88 LEU A N 1
ATOM 701 C CA . LEU A 1 88 ? -1.202 -10.93 -7.512 1 94.31 88 LEU A CA 1
ATOM 702 C C . LEU A 1 88 ? -2.457 -10.062 -7.613 1 94.31 88 LEU A C 1
ATOM 704 O O . LEU A 1 88 ? -2.58 -9.062 -6.91 1 94.31 88 LEU A O 1
ATOM 708 N N . SER A 1 89 ? -3.381 -10.492 -8.438 1 92.56 89 SER A N 1
ATOM 709 C CA . SER A 1 89 ? -4.652 -9.781 -8.523 1 92.56 89 SER A CA 1
ATOM 710 C C . SER A 1 89 ? -5.359 -9.75 -7.172 1 92.56 89 SER A C 1
ATOM 712 O O . SER A 1 89 ? -5.895 -8.719 -6.766 1 92.56 89 SER A O 1
ATOM 714 N N . PHE A 1 90 ? -5.312 -10.836 -6.551 1 91.94 90 PHE A N 1
ATOM 715 C CA . PHE A 1 90 ? -5.93 -10.938 -5.234 1 91.94 90 PHE A CA 1
ATOM 716 C C . PHE A 1 90 ? -5.238 -10.008 -4.242 1 91.94 90 PHE A C 1
ATOM 718 O O . PHE A 1 90 ? -5.898 -9.328 -3.455 1 91.94 90 PHE A O 1
ATOM 725 N N . VAL A 1 91 ? -3.977 -9.961 -4.285 1 93.69 91 VAL A N 1
ATOM 726 C CA . VAL A 1 91 ? -3.182 -9.148 -3.369 1 93.69 91 VAL A CA 1
ATOM 727 C C . VAL A 1 91 ? -3.498 -7.668 -3.582 1 93.69 91 VAL A C 1
ATOM 729 O O . VAL A 1 91 ? -3.594 -6.902 -2.621 1 93.69 91 VAL A O 1
ATOM 732 N N . TYR A 1 92 ? -3.729 -7.238 -4.797 1 95.06 92 TYR A N 1
ATOM 733 C CA . TYR A 1 92 ? -3.861 -5.82 -5.113 1 95.06 92 TYR A CA 1
ATOM 734 C C . TYR A 1 92 ? -5.324 -5.395 -5.102 1 95.06 92 TYR A C 1
ATOM 736 O O . TYR A 1 92 ? -5.633 -4.223 -4.875 1 95.06 92 TYR A O 1
ATOM 744 N N . GLN A 1 93 ? -6.254 -6.324 -5.293 1 92.31 93 GLN A N 1
ATOM 745 C CA . GLN A 1 93 ? -7.641 -5.914 -5.488 1 92.31 93 GLN A CA 1
ATOM 746 C C . GLN A 1 93 ? -8.562 -6.582 -4.473 1 92.31 93 GLN A C 1
ATOM 748 O O . GLN A 1 93 ? -9.719 -6.18 -4.316 1 92.31 93 GLN A O 1
ATOM 753 N N . GLY A 1 94 ? -8.086 -7.559 -3.838 1 91 94 GLY A N 1
ATOM 754 C CA . GLY A 1 94 ? -8.906 -8.273 -2.875 1 91 94 GLY A CA 1
ATOM 755 C C . GLY A 1 94 ? -9.906 -9.219 -3.521 1 91 94 GLY A C 1
ATOM 756 O O . GLY A 1 94 ? -10.82 -9.719 -2.861 1 91 94 GLY A O 1
ATOM 757 N N . GLU A 1 95 ? -9.82 -9.211 -4.758 1 88.81 95 GLU A N 1
ATOM 758 C CA . GLU A 1 95 ? -10.672 -10.164 -5.469 1 88.81 95 GLU A CA 1
ATOM 759 C C . GLU A 1 95 ? -9.953 -10.758 -6.672 1 88.81 95 GLU A C 1
ATOM 761 O O . GLU A 1 95 ? -8.969 -10.195 -7.156 1 88.81 95 GLU A O 1
ATOM 766 N N . VAL A 1 96 ? -10.383 -12.039 -7.051 1 88.88 96 VAL A N 1
ATOM 767 C CA . VAL A 1 96 ? -9.789 -12.68 -8.219 1 88.88 96 VAL A CA 1
ATOM 768 C C . VAL A 1 96 ? -10.844 -13.516 -8.945 1 88.88 96 VAL A C 1
ATOM 770 O O . VAL A 1 96 ? -11.742 -14.078 -8.312 1 88.88 96 VAL A O 1
ATOM 773 N N . TYR A 1 97 ? -10.672 -13.398 -10.273 1 87.19 97 TYR A N 1
ATOM 774 C CA . TYR A 1 97 ? -11.547 -14.211 -11.117 1 87.19 97 TYR A CA 1
ATOM 775 C C . TYR A 1 97 ? -10.812 -15.453 -11.617 1 87.19 97 TYR A C 1
ATOM 777 O O . TYR A 1 97 ? -9.758 -15.336 -12.25 1 87.19 97 TYR A O 1
ATOM 785 N N . VAL A 1 98 ? -11.391 -16.578 -11.25 1 87.88 98 VAL A N 1
ATOM 786 C CA . VAL A 1 98 ? -10.719 -17.828 -11.602 1 87.88 98 VAL A CA 1
ATOM 787 C C . VAL A 1 98 ? -11.695 -18.734 -12.344 1 87.88 98 VAL A C 1
ATOM 789 O O . VAL A 1 98 ? -12.867 -18.828 -11.977 1 87.88 98 VAL A O 1
ATOM 792 N N . SER A 1 99 ? -11.141 -19.312 -13.391 1 87.75 99 SER A N 1
ATOM 793 C CA . SER A 1 99 ? -11.961 -20.312 -14.07 1 87.75 99 SER A CA 1
ATOM 794 C C . SER A 1 99 ? -12.172 -21.547 -13.203 1 87.75 99 SER A C 1
ATOM 796 O O . SER A 1 99 ? -11.359 -21.828 -12.312 1 87.75 99 SER A O 1
ATOM 798 N N . GLN A 1 100 ? -13.195 -22.219 -13.461 1 84.62 100 GLN A N 1
ATOM 799 C CA . GLN A 1 100 ? -13.547 -23.391 -12.672 1 84.62 100 GLN A CA 1
ATOM 800 C C . GLN A 1 100 ? -12.422 -24.438 -12.711 1 84.62 100 GLN A C 1
ATOM 802 O O . GLN A 1 100 ? -12.102 -25.047 -11.695 1 84.62 100 GLN A O 1
ATOM 807 N N . ASP A 1 101 ? -11.898 -24.609 -13.844 1 86.44 101 ASP A N 1
ATOM 808 C CA . ASP A 1 101 ? -10.891 -25.656 -14.023 1 86.44 101 ASP A CA 1
ATOM 809 C C . ASP A 1 101 ? -9.602 -25.328 -13.281 1 86.44 101 ASP A C 1
ATOM 811 O O . ASP A 1 101 ? -8.766 -26.203 -13.047 1 86.44 101 ASP A O 1
ATOM 815 N N . ARG A 1 102 ? -9.5 -24.031 -12.805 1 86.69 102 ARG A N 1
ATOM 816 C CA . ARG A 1 102 ? -8.266 -23.594 -12.164 1 86.69 102 ARG A CA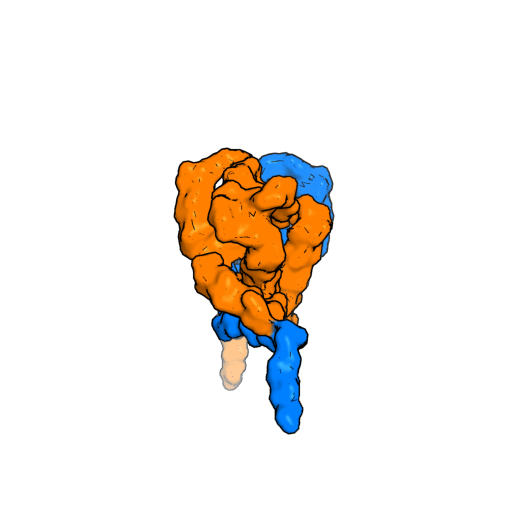 1
ATOM 817 C C . ARG A 1 102 ? -8.5 -23.25 -10.695 1 86.69 102 ARG A C 1
ATOM 819 O O . ARG A 1 102 ? -7.555 -22.953 -9.961 1 86.69 102 ARG A O 1
ATOM 826 N N . LEU A 1 103 ? -9.648 -23.328 -10.242 1 86.12 103 LEU A N 1
ATOM 827 C CA . LEU A 1 103 ? -10.047 -22.875 -8.914 1 86.12 103 LEU A CA 1
ATOM 828 C C . LEU A 1 103 ? -9.258 -23.609 -7.832 1 86.12 103 LEU A C 1
ATOM 830 O O . LEU A 1 103 ? -8.695 -22.984 -6.934 1 86.12 103 LEU A O 1
ATOM 834 N N . THR A 1 104 ? -9.148 -24.891 -8.008 1 85.19 104 THR A N 1
ATOM 835 C CA . THR A 1 104 ? -8.477 -25.703 -7.004 1 85.19 104 THR A CA 1
ATOM 836 C C . THR A 1 104 ? -6.984 -25.375 -6.961 1 85.19 104 THR A C 1
ATOM 838 O O . THR A 1 104 ? -6.406 -25.25 -5.879 1 85.19 104 THR A O 1
ATOM 841 N N . ASN A 1 105 ? -6.359 -25.281 -8.086 1 87 105 ASN A N 1
ATOM 842 C CA . ASN A 1 105 ? -4.945 -24.938 -8.148 1 87 105 ASN A CA 1
ATOM 843 C C . ASN A 1 105 ? -4.66 -23.594 -7.484 1 87 105 ASN A C 1
ATOM 845 O O . ASN A 1 105 ? -3.678 -23.469 -6.75 1 87 105 ASN A O 1
ATOM 849 N N . PHE A 1 106 ? -5.547 -22.672 -7.688 1 87.38 106 PHE A N 1
ATOM 850 C CA . PHE A 1 106 ? -5.371 -21.328 -7.137 1 87.38 106 PHE A CA 1
ATOM 851 C C . PHE A 1 106 ? -5.484 -21.359 -5.617 1 87.38 106 PHE A C 1
ATOM 853 O O . PHE A 1 106 ? -4.715 -20.688 -4.926 1 87.38 106 PHE A O 1
ATOM 860 N N . LEU A 1 107 ? -6.387 -22.203 -5.16 1 84.31 107 LEU A N 1
ATOM 861 C CA . LEU A 1 107 ? -6.625 -22.234 -3.723 1 84.31 107 LEU A CA 1
ATOM 862 C C . LEU A 1 107 ? -5.469 -22.906 -2.996 1 84.31 107 LEU A C 1
ATOM 864 O O . LEU A 1 107 ? -5.273 -22.703 -1.796 1 84.31 107 LEU A O 1
ATOM 868 N N . ARG A 1 108 ? -4.727 -23.656 -3.736 1 82.12 108 ARG A N 1
ATOM 869 C CA . ARG A 1 108 ? -3.592 -24.344 -3.135 1 82.12 108 ARG A CA 1
ATOM 870 C C . ARG A 1 108 ? -2.348 -23.469 -3.139 1 82.12 108 ARG A C 1
ATOM 872 O O . ARG A 1 108 ? -1.356 -23.781 -2.477 1 82.12 108 ARG A O 1
ATOM 879 N N . THR A 1 109 ? -2.453 -22.375 -3.797 1 76.25 109 THR A N 1
ATOM 880 C CA . THR A 1 109 ? -1.323 -21.453 -3.857 1 76.25 109 THR A CA 1
ATOM 881 C C . THR A 1 109 ? -1.286 -20.562 -2.623 1 76.25 109 THR A C 1
ATOM 883 O O . THR A 1 109 ? -0.225 -20.344 -2.031 1 76.25 109 THR A O 1
ATOM 886 N N . MET B 1 1 ? -29.797 -30.922 -19.938 1 30.09 1 MET B N 1
ATOM 887 C CA . MET B 1 1 ? -28.5 -31.094 -19.281 1 30.09 1 MET B CA 1
ATOM 888 C C . MET B 1 1 ? -27.859 -29.75 -18.969 1 30.09 1 MET B C 1
ATOM 890 O O . MET B 1 1 ? -27.672 -28.922 -19.875 1 30.09 1 MET B O 1
ATOM 894 N N . ILE B 1 2 ? -28.266 -29 -18.062 1 42.41 2 ILE B N 1
ATOM 895 C CA . ILE B 1 2 ? -27.688 -27.719 -17.719 1 42.41 2 ILE B CA 1
ATOM 896 C C . ILE B 1 2 ? -26.172 -27.781 -17.812 1 42.41 2 ILE B C 1
ATOM 898 O O . ILE B 1 2 ? -25.531 -28.5 -17.031 1 42.41 2 ILE B O 1
ATOM 902 N N . ALA B 1 3 ? -25.516 -28 -18.938 1 43.88 3 ALA B N 1
ATOM 903 C CA . ALA B 1 3 ? -24.078 -28.094 -1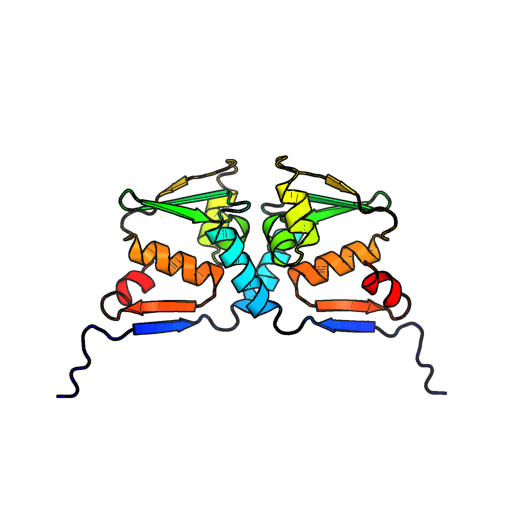9.172 1 43.88 3 ALA B CA 1
ATOM 904 C C . ALA B 1 3 ? -23.312 -27.156 -18.234 1 43.88 3 ALA B C 1
ATOM 906 O O . ALA B 1 3 ? -23.438 -25.938 -18.328 1 43.88 3 ALA B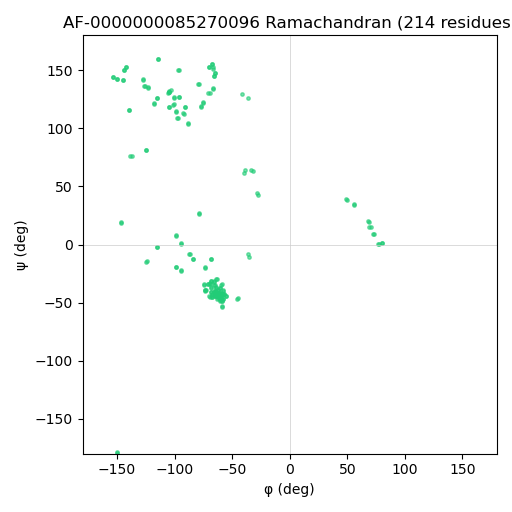 O 1
ATOM 907 N N . MET B 1 4 ? -23.281 -27.25 -16.984 1 46.97 4 MET B N 1
ATOM 908 C CA . MET B 1 4 ? -22.344 -26.625 -16.062 1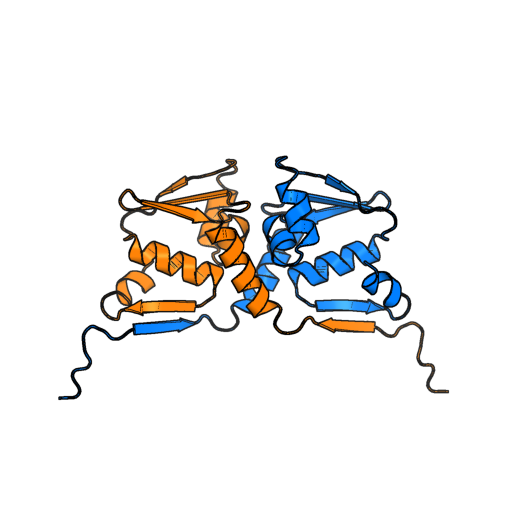 46.97 4 MET B CA 1
ATOM 909 C C . MET B 1 4 ? -20.984 -26.391 -16.734 1 46.97 4 MET B C 1
ATOM 911 O O . MET B 1 4 ? -20.188 -27.312 -16.859 1 46.97 4 MET B O 1
ATOM 915 N N . GLY B 1 5 ? -20.859 -25.906 -17.922 1 45.59 5 GLY B N 1
ATOM 916 C CA . GLY B 1 5 ? -19.797 -25.672 -18.891 1 45.59 5 GLY B CA 1
ATOM 917 C C . GLY B 1 5 ? -18.531 -25.141 -18.25 1 45.59 5 GLY B C 1
ATOM 918 O O . GLY B 1 5 ? -18.562 -24.594 -17.156 1 45.59 5 GLY B O 1
ATOM 919 N N . SER B 1 6 ? -17.312 -25.891 -18.625 1 57.62 6 SER B N 1
ATOM 920 C CA . SER B 1 6 ? -15.906 -25.688 -18.297 1 57.62 6 SER B CA 1
ATOM 921 C C . SER B 1 6 ? -15.562 -24.203 -18.234 1 57.62 6 SER B C 1
ATOM 923 O O . SER B 1 6 ? -14.453 -23.844 -17.859 1 57.62 6 SER B O 1
ATOM 925 N N . ASP B 1 7 ? -16.516 -23.344 -18.641 1 67.38 7 ASP B N 1
ATOM 926 C CA . ASP B 1 7 ? -16.234 -21.938 -18.828 1 67.38 7 ASP B CA 1
ATOM 927 C C . ASP B 1 7 ? -16.688 -21.109 -17.625 1 67.38 7 ASP B C 1
ATOM 929 O O . ASP B 1 7 ? -16.859 -19.891 -17.719 1 67.38 7 ASP B O 1
ATOM 933 N N . GLN B 1 8 ? -17.125 -21.781 -16.547 1 79.62 8 GLN B N 1
ATOM 934 C CA . GLN B 1 8 ? -17.625 -20.984 -15.43 1 79.62 8 GLN B CA 1
ATOM 935 C C . GLN B 1 8 ? -16.484 -20.25 -14.727 1 79.62 8 GLN B C 1
ATOM 937 O O . GLN B 1 8 ? -15.383 -20.797 -14.586 1 79.62 8 GLN B O 1
ATOM 942 N N . HIS B 1 9 ? -16.656 -18.906 -14.508 1 82.31 9 HIS B N 1
ATOM 943 C CA . HIS B 1 9 ? -15.695 -18.094 -13.789 1 82.31 9 HIS B CA 1
ATOM 944 C C . HIS B 1 9 ? -16.188 -17.766 -12.383 1 82.31 9 HIS B C 1
ATOM 946 O O . HIS B 1 9 ? -17.391 -17.625 -12.164 1 82.31 9 HIS B O 1
ATOM 952 N N . PHE B 1 10 ? -15.367 -17.953 -11.438 1 85.62 10 PHE B N 1
ATOM 953 C CA . PHE B 1 10 ? -15.656 -17.625 -10.047 1 85.62 10 PHE B CA 1
ATOM 954 C C . PHE B 1 10 ? -14.93 -16.359 -9.625 1 85.62 10 PHE B C 1
ATOM 956 O O . PHE B 1 10 ? -13.781 -16.125 -10.016 1 85.62 10 PHE B O 1
ATOM 963 N N . CYS B 1 11 ? -15.734 -15.484 -9.008 1 87.75 11 CYS B N 1
ATOM 964 C CA . CYS B 1 11 ? -15.102 -14.344 -8.352 1 87.75 11 CYS B CA 1
ATOM 965 C C . CYS B 1 11 ? -14.914 -14.609 -6.859 1 87.75 11 CYS B C 1
ATOM 967 O O . CYS B 1 11 ? -15.891 -14.805 -6.133 1 87.75 11 CYS B O 1
ATOM 969 N N . LEU B 1 12 ? -13.695 -14.805 -6.457 1 85.75 12 LEU B N 1
ATOM 970 C CA . LEU B 1 12 ? -13.352 -14.945 -5.043 1 85.75 12 LEU B CA 1
ATOM 971 C C . LEU B 1 12 ? -13 -13.594 -4.434 1 85.75 12 LEU B C 1
ATOM 973 O O . LEU B 1 12 ? -12.102 -12.906 -4.922 1 85.75 12 LEU B O 1
ATOM 977 N N . ARG B 1 13 ? -13.773 -13.195 -3.463 1 86.31 13 ARG B N 1
ATOM 978 C CA . ARG B 1 13 ? -13.555 -11.906 -2.814 1 86.31 13 ARG B CA 1
ATOM 979 C C . ARG B 1 13 ? -13.227 -12.086 -1.337 1 86.31 13 ARG B C 1
ATOM 981 O O . ARG B 1 13 ? -13.914 -12.828 -0.628 1 86.31 13 ARG B O 1
ATOM 988 N N . TRP B 1 14 ? -12.102 -11.594 -0.972 1 81.19 14 TRP B N 1
ATOM 989 C CA . TRP B 1 14 ? -11.781 -11.578 0.45 1 81.19 14 TRP B CA 1
ATOM 990 C C . TRP B 1 14 ? -12.547 -10.484 1.176 1 81.19 14 TRP B C 1
ATOM 992 O O . TRP B 1 14 ? -12.453 -9.305 0.821 1 81.19 14 TRP B O 1
ATOM 1002 N N . ASN B 1 15 ? -13.312 -10.969 2.191 1 82.06 15 ASN B N 1
ATOM 1003 C CA . ASN B 1 15 ? -14.133 -10.055 2.971 1 82.06 15 ASN B CA 1
ATOM 1004 C C . ASN B 1 15 ? -13.281 -9.086 3.787 1 82.06 15 ASN B C 1
ATOM 1006 O O . ASN B 1 15 ? -12.258 -9.484 4.352 1 82.06 15 ASN B O 1
ATOM 1010 N N . ASN B 1 16 ? -13.594 -7.855 3.793 1 83.06 16 ASN B N 1
ATOM 1011 C CA . ASN B 1 16 ? -12.953 -6.812 4.594 1 83.06 16 ASN B CA 1
ATOM 1012 C C . ASN B 1 16 ? -11.531 -6.535 4.121 1 83.06 16 ASN B C 1
ATOM 1014 O O . ASN B 1 16 ? -10.711 -6.027 4.883 1 83.06 16 ASN B O 1
ATOM 1018 N N . PHE B 1 17 ? -11.203 -6.988 2.951 1 85.31 17 PHE B N 1
ATOM 1019 C CA . PHE B 1 17 ? -9.875 -6.777 2.393 1 85.31 17 PHE B CA 1
ATOM 1020 C C . PHE B 1 17 ? -9.438 -5.328 2.568 1 85.31 17 PHE B C 1
ATOM 1022 O O . PHE B 1 17 ? -8.359 -5.062 3.104 1 85.31 17 PHE B O 1
ATOM 1029 N N . HIS B 1 18 ? -10.305 -4.461 2.254 1 80.62 18 HIS B N 1
ATOM 1030 C CA . HIS B 1 18 ? -9.945 -3.045 2.23 1 80.62 18 HIS B CA 1
ATOM 1031 C C . HIS B 1 18 ? -9.656 -2.527 3.635 1 80.62 18 HIS B C 1
ATOM 1033 O O . HIS B 1 18 ? -8.672 -1.817 3.846 1 80.62 18 HIS B O 1
ATOM 1039 N N . SER B 1 19 ? -10.461 -2.906 4.578 1 83.88 19 SER B N 1
ATOM 1040 C CA . SER B 1 19 ? -10.211 -2.494 5.953 1 83.88 19 SER B CA 1
ATOM 1041 C C . SER B 1 19 ? -8.969 -3.186 6.52 1 83.88 19 SER B C 1
ATOM 1043 O O . SER B 1 19 ? -8.188 -2.568 7.242 1 83.88 19 SER B O 1
ATOM 1045 N N . ASN B 1 20 ? -8.75 -4.363 6.121 1 89.06 20 ASN B N 1
ATOM 1046 C CA . ASN B 1 20 ? -7.617 -5.129 6.621 1 89.06 20 ASN B CA 1
ATOM 1047 C C . ASN B 1 20 ? -6.297 -4.617 6.051 1 89.06 20 ASN B C 1
ATOM 1049 O O . ASN B 1 20 ? -5.297 -4.527 6.77 1 89.06 20 ASN B O 1
ATOM 1053 N N . ILE B 1 21 ? -6.379 -4.27 4.816 1 90.06 21 ILE B N 1
ATOM 1054 C CA . ILE B 1 21 ? -5.148 -3.84 4.156 1 90.06 21 ILE B CA 1
ATOM 1055 C C . ILE B 1 21 ? -4.688 -2.51 4.75 1 90.06 21 ILE B C 1
ATOM 1057 O O . ILE B 1 21 ? -3.488 -2.299 4.957 1 90.06 21 ILE B O 1
ATOM 1061 N N . ALA B 1 22 ? -5.613 -1.623 5.004 1 90.88 22 ALA B N 1
ATOM 1062 C CA . ALA B 1 22 ? -5.285 -0.354 5.645 1 90.88 22 ALA B CA 1
ATOM 1063 C C . ALA B 1 22 ? -4.613 -0.58 6.996 1 90.88 22 ALA B C 1
ATOM 1065 O O . ALA B 1 22 ? -3.578 0.02 7.289 1 90.88 22 ALA B O 1
ATOM 1066 N N . THR B 1 23 ? -5.176 -1.445 7.766 1 93.5 23 THR B N 1
ATOM 1067 C CA . THR B 1 23 ? -4.637 -1.778 9.078 1 93.5 23 THR B CA 1
ATOM 1068 C C . THR B 1 23 ? -3.24 -2.385 8.953 1 93.5 23 THR B C 1
ATOM 1070 O O . THR B 1 23 ? -2.342 -2.053 9.727 1 93.5 23 THR B O 1
ATOM 1073 N N . SER B 1 24 ? -3.125 -3.205 8.008 1 94.94 24 SER B N 1
ATOM 1074 C CA . SER B 1 24 ? -1.838 -3.859 7.793 1 94.94 24 SER B CA 1
ATOM 1075 C C . SER B 1 24 ? -0.767 -2.852 7.387 1 94.94 24 SER B C 1
ATOM 1077 O O . SER B 1 24 ? 0.363 -2.908 7.875 1 94.94 24 SER B O 1
ATOM 1079 N N . PHE B 1 25 ? -1.122 -1.914 6.531 1 96.25 25 PHE B N 1
ATOM 1080 C CA . PHE B 1 25 ? -0.164 -0.892 6.125 1 96.25 25 PHE B CA 1
ATOM 1081 C C . PHE B 1 25 ? 0.237 -0.025 7.312 1 96.25 25 PHE B C 1
ATOM 1083 O O . PHE B 1 25 ? 1.403 0.351 7.449 1 96.25 25 PHE B O 1
ATOM 1090 N N . GLU B 1 26 ? -0.735 0.253 8.094 1 95.69 26 GLU B N 1
ATOM 1091 C CA . GLU B 1 26 ? -0.437 1.026 9.297 1 95.69 26 GLU B CA 1
ATOM 1092 C C . GLU B 1 26 ? 0.518 0.271 10.211 1 95.69 26 GLU B C 1
ATOM 1094 O O . GLU B 1 26 ? 1.441 0.86 10.781 1 95.69 26 GLU B O 1
ATOM 1099 N N . HIS B 1 27 ? 0.244 -1.001 10.32 1 96.56 27 HIS B N 1
ATOM 1100 C CA . HIS B 1 27 ? 1.107 -1.841 11.141 1 96.56 27 HIS B CA 1
ATOM 1101 C C . HIS B 1 27 ? 2.535 -1.856 10.609 1 96.56 27 HIS B C 1
ATOM 1103 O O . HIS B 1 27 ? 3.492 -1.711 11.367 1 96.56 27 HIS B O 1
ATOM 1109 N N . LEU B 1 28 ? 2.715 -2.01 9.359 1 97.5 28 LEU B N 1
ATOM 1110 C CA . LEU B 1 28 ? 4.031 -1.989 8.727 1 97.5 28 LEU B CA 1
ATOM 1111 C C . LEU B 1 28 ? 4.727 -0.654 8.969 1 97.5 28 LEU B C 1
ATOM 1113 O O . LEU B 1 28 ? 5.926 -0.617 9.258 1 97.5 28 LEU B O 1
ATOM 1117 N N . ARG B 1 29 ? 3.973 0.449 8.844 1 97.56 29 ARG B N 1
ATOM 1118 C CA . ARG B 1 29 ? 4.527 1.781 9.07 1 97.56 29 ARG B CA 1
ATOM 1119 C C . ARG B 1 29 ? 4.98 1.947 10.516 1 97.56 29 ARG B C 1
ATOM 1121 O O . ARG B 1 29 ? 6.094 2.41 10.773 1 97.56 29 ARG B O 1
ATOM 1128 N N . ASP B 1 30 ? 4.168 1.494 11.453 1 96.44 30 ASP B N 1
ATOM 1129 C CA . ASP B 1 30 ? 4.449 1.649 12.875 1 96.44 3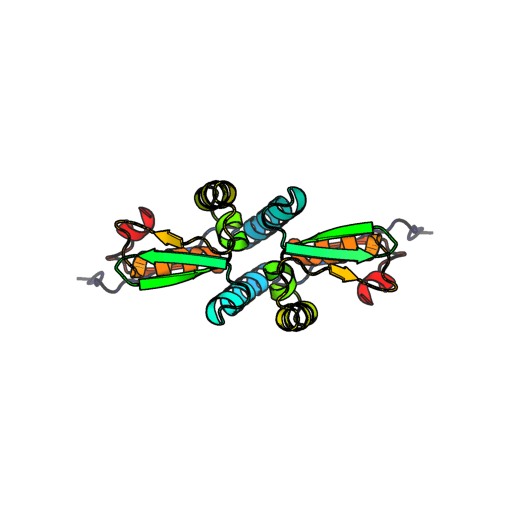0 ASP B CA 1
ATOM 1130 C C . ASP B 1 30 ? 5.684 0.849 13.281 1 96.44 30 ASP B C 1
ATOM 1132 O O . ASP B 1 30 ? 6.434 1.262 14.164 1 96.44 30 ASP B O 1
ATOM 1136 N N . HIS B 1 31 ? 5.918 -0.251 12.633 1 96.5 31 HIS B N 1
ATOM 1137 C CA . HIS B 1 31 ? 7.074 -1.094 12.922 1 96.5 31 HIS B CA 1
ATOM 1138 C C . HIS B 1 31 ? 8.242 -0.766 12 1 96.5 31 HIS B C 1
ATOM 1140 O O . HIS B 1 31 ? 9.297 -1.403 12.07 1 96.5 31 HIS B O 1
ATOM 1146 N N . GLU B 1 32 ? 8.008 0.218 11.133 1 97.06 32 GLU B N 1
ATOM 1147 C CA . GLU B 1 32 ? 8.984 0.708 10.164 1 97.06 32 GLU B CA 1
ATOM 1148 C C . GLU B 1 32 ? 9.5 -0.423 9.273 1 97.06 32 GLU B C 1
ATOM 1150 O O . GLU B 1 32 ? 10.688 -0.484 8.961 1 97.06 32 GLU B O 1
ATOM 1155 N N . ASP B 1 33 ? 8.586 -1.36 8.992 1 96.5 33 ASP B N 1
ATOM 1156 C CA . ASP B 1 33 ? 8.906 -2.4 8.016 1 96.5 33 ASP B CA 1
ATOM 1157 C C . ASP B 1 33 ? 8.812 -1.864 6.59 1 96.5 33 ASP B C 1
ATOM 1159 O O . ASP B 1 33 ? 7.77 -1.35 6.18 1 96.5 33 ASP B O 1
ATOM 1163 N N . PHE B 1 34 ? 9.906 -1.869 5.812 1 96.12 34 PHE B N 1
ATOM 1164 C CA . PHE B 1 34 ? 10.016 -1.55 4.395 1 96.12 34 PHE B CA 1
ATOM 1165 C C . PHE B 1 34 ? 9.758 -0.067 4.152 1 96.12 34 PHE B C 1
ATOM 1167 O O . PHE B 1 34 ? 9.359 0.327 3.055 1 96.12 34 PHE B O 1
ATOM 1174 N N . VAL B 1 35 ? 9.875 0.759 5.148 1 97.12 35 VAL B N 1
ATOM 1175 C CA . VAL B 1 35 ? 9.734 2.193 4.918 1 97.12 35 VAL B CA 1
ATOM 1176 C C . VAL B 1 35 ? 10.875 2.689 4.035 1 97.12 35 VAL B C 1
ATOM 1178 O O . VAL B 1 35 ? 12.016 2.225 4.16 1 97.12 35 VAL B O 1
ATOM 1181 N N . ASP B 1 36 ? 10.508 3.68 3.168 1 96.81 36 ASP B N 1
ATOM 1182 C CA . ASP B 1 36 ? 11.508 4.102 2.195 1 96.81 36 ASP B CA 1
ATOM 1183 C C . ASP B 1 36 ? 11.391 5.594 1.893 1 96.81 36 ASP B C 1
ATOM 1185 O O . ASP B 1 36 ? 11.867 6.062 0.86 1 96.81 36 ASP B O 1
ATOM 1189 N N . VAL B 1 37 ? 10.781 6.352 2.678 1 97.25 37 VAL B N 1
ATOM 1190 C CA . VAL B 1 37 ? 10.719 7.805 2.602 1 97.25 37 VAL B CA 1
ATOM 1191 C C . VAL B 1 37 ? 10.57 8.391 4.004 1 97.25 37 VAL B C 1
ATOM 1193 O O . VAL B 1 37 ? 9.93 7.797 4.871 1 97.25 37 VAL B O 1
ATOM 1196 N N . THR B 1 38 ? 11.195 9.461 4.23 1 97.75 38 THR B N 1
ATOM 1197 C CA . THR B 1 38 ? 11.078 10.18 5.496 1 97.75 38 THR B CA 1
ATOM 1198 C C . THR B 1 38 ? 10.43 11.547 5.281 1 97.75 38 THR B C 1
ATOM 1200 O O . THR B 1 38 ? 10.836 12.297 4.391 1 97.75 38 THR B O 1
ATOM 1203 N N . LEU B 1 39 ? 9.375 11.852 5.988 1 97.12 39 LEU B N 1
ATOM 1204 C CA . LEU B 1 39 ? 8.781 13.18 6.047 1 97.12 39 LEU B CA 1
ATOM 1205 C C . LEU B 1 39 ? 9.281 13.953 7.266 1 97.12 39 LEU B C 1
ATOM 1207 O O . LEU B 1 39 ? 9.258 13.438 8.383 1 97.12 39 LEU B O 1
ATOM 1211 N N . ALA B 1 40 ? 9.766 15.102 7.035 1 97.06 40 ALA B N 1
ATOM 1212 C CA . ALA B 1 40 ? 10.352 15.875 8.125 1 97.06 40 ALA B CA 1
ATOM 1213 C C . ALA B 1 40 ? 9.68 17.234 8.25 1 97.06 40 ALA B C 1
ATOM 1215 O O . ALA B 1 40 ? 9.367 17.875 7.246 1 97.06 40 ALA B O 1
ATOM 1216 N N . CYS B 1 41 ? 9.375 17.625 9.477 1 94.69 41 CYS B N 1
ATOM 1217 C CA . CYS B 1 41 ? 8.859 18.953 9.766 1 94.69 41 CYS B CA 1
ATOM 1218 C C . CYS B 1 41 ? 9.188 19.375 11.195 1 94.69 41 CYS B C 1
ATOM 1220 O O . CYS B 1 41 ? 9.18 18.531 12.102 1 94.69 41 CYS B O 1
ATOM 1222 N N . GLU B 1 42 ? 9.453 20.578 11.398 1 93.75 42 GLU B N 1
ATOM 1223 C CA . GLU B 1 42 ? 9.656 21.172 12.719 1 93.75 42 GLU B CA 1
ATOM 1224 C C . GLU B 1 42 ? 10.633 20.359 13.555 1 93.75 42 GLU B C 1
ATOM 1226 O O . GLU B 1 42 ? 10.383 20.094 14.734 1 93.75 42 GLU B O 1
ATOM 1231 N N . GLY B 1 43 ? 11.695 19.797 13.008 1 93.06 43 GLY B N 1
ATOM 1232 C CA . GLY B 1 43 ? 12.734 19.062 13.711 1 93.06 43 GLY B CA 1
ATOM 1233 C C . GLY B 1 43 ? 12.344 17.641 14.039 1 93.06 43 GLY B C 1
ATOM 1234 O O . GLY B 1 43 ? 13.094 16.906 14.688 1 93.06 43 GLY B O 1
ATOM 1235 N N . ARG B 1 44 ? 11.148 17.219 13.648 1 96.31 44 ARG B N 1
ATOM 1236 C CA . ARG B 1 44 ? 10.688 15.844 13.828 1 96.31 44 ARG B CA 1
ATOM 1237 C C . ARG B 1 44 ? 10.5 15.148 12.484 1 96.31 44 ARG B C 1
ATOM 1239 O O . ARG B 1 44 ? 10.445 15.805 11.445 1 96.31 44 ARG B O 1
ATOM 1246 N N . SER B 1 45 ? 10.5 13.789 12.555 1 97 45 SER B N 1
ATOM 1247 C CA . SER B 1 45 ? 10.359 13.07 11.297 1 97 45 SER B CA 1
ATOM 1248 C C . SER B 1 45 ? 9.531 11.797 11.469 1 97 45 SER B C 1
ATOM 1250 O O . SER B 1 45 ? 9.445 11.266 12.578 1 97 45 SER B O 1
ATOM 1252 N N . LEU B 1 46 ? 8.836 11.398 10.438 1 97.38 46 LEU B N 1
ATOM 1253 C CA . LEU B 1 46 ? 8.109 10.141 10.336 1 97.38 46 LEU B CA 1
ATOM 1254 C C . LEU B 1 46 ? 8.5 9.391 9.055 1 97.38 46 LEU B C 1
ATOM 1256 O O . LEU B 1 46 ? 8.688 10.008 8.008 1 97.38 46 LEU B O 1
ATOM 1260 N N . LYS B 1 47 ? 8.594 8.148 9.164 1 97.94 47 LYS B N 1
ATOM 1261 C CA . LYS B 1 47 ? 8.875 7.328 7.992 1 97.94 47 LYS B CA 1
ATOM 1262 C C . LYS B 1 47 ? 7.59 6.762 7.395 1 97.94 47 LYS B C 1
ATOM 1264 O O . LYS B 1 47 ? 6.602 6.57 8.109 1 97.94 47 LYS B O 1
ATOM 1269 N N . ALA B 1 48 ? 7.582 6.555 6.137 1 98.12 48 ALA B N 1
ATOM 1270 C CA . ALA B 1 48 ? 6.422 6.035 5.422 1 98.12 48 ALA B CA 1
ATOM 1271 C C . ALA B 1 48 ? 6.848 5.227 4.199 1 98.12 48 ALA B C 1
ATOM 1273 O O . ALA B 1 48 ? 8.031 4.93 4.027 1 98.12 48 ALA B O 1
ATOM 1274 N N . HIS B 1 49 ? 5.953 4.73 3.465 1 97.94 49 HIS B N 1
ATOM 1275 C CA . HIS B 1 49 ? 6.199 3.977 2.24 1 97.94 49 HIS B CA 1
ATOM 1276 C C . HIS B 1 49 ? 5.891 4.816 1.006 1 97.94 49 HIS B C 1
ATOM 1278 O O . HIS B 1 49 ? 4.797 5.375 0.889 1 97.94 49 HIS B O 1
ATOM 1284 N N . LYS B 1 50 ? 6.801 4.844 0.038 1 97.56 50 LYS B N 1
ATOM 1285 C CA . LYS B 1 50 ? 6.609 5.582 -1.207 1 97.56 50 LYS B CA 1
ATOM 1286 C C . LYS B 1 50 ? 5.32 5.152 -1.905 1 97.56 50 LYS B C 1
ATOM 1288 O O . LYS B 1 50 ? 4.547 5.992 -2.367 1 97.56 50 LYS B O 1
ATOM 1293 N N . VAL B 1 51 ? 5.137 3.863 -1.921 1 97.31 51 VAL B N 1
ATOM 1294 C CA . VAL B 1 51 ? 4.023 3.311 -2.684 1 97.31 51 VAL B CA 1
ATOM 1295 C C . VAL B 1 51 ? 2.701 3.758 -2.064 1 97.31 51 VAL B C 1
ATOM 1297 O O . VAL B 1 51 ? 1.766 4.125 -2.779 1 97.31 51 VAL B O 1
ATOM 1300 N N . VAL B 1 52 ? 2.586 3.773 -0.737 1 97.38 52 VAL B N 1
ATOM 1301 C CA . VAL B 1 52 ? 1.352 4.145 -0.051 1 97.38 52 VAL B CA 1
ATOM 1302 C C . VAL B 1 52 ? 1.089 5.641 -0.235 1 97.38 52 VAL B C 1
ATOM 1304 O O . VAL B 1 52 ? -0.022 6.043 -0.587 1 97.38 52 VAL B O 1
ATOM 1307 N N . LEU B 1 53 ? 2.141 6.48 -0.066 1 96.81 53 LEU B N 1
ATOM 1308 C CA . LEU B 1 53 ? 1.998 7.914 -0.29 1 96.81 53 LEU B CA 1
ATOM 1309 C C . LEU B 1 53 ? 1.557 8.203 -1.722 1 96.81 53 LEU B C 1
ATOM 1311 O O . LEU B 1 53 ? 0.652 9.008 -1.947 1 96.81 53 LEU B O 1
ATOM 1315 N N . SER B 1 54 ? 2.172 7.465 -2.672 1 96.88 54 SER B N 1
ATOM 1316 C CA . SER B 1 54 ? 1.933 7.688 -4.094 1 96.88 54 SER B CA 1
ATOM 1317 C C . SER B 1 54 ? 0.535 7.23 -4.496 1 96.88 54 SER B C 1
ATOM 1319 O O . SER B 1 54 ? -0.078 7.805 -5.398 1 96.88 54 SER B O 1
ATOM 1321 N N . ALA B 1 55 ? 0.043 6.156 -3.857 1 95.5 55 ALA B N 1
ATOM 1322 C CA . ALA B 1 55 ? -1.29 5.633 -4.148 1 95.5 55 ALA B CA 1
ATOM 1323 C C . ALA B 1 55 ? -2.373 6.602 -3.684 1 95.5 55 ALA B C 1
ATOM 1325 O O . ALA B 1 55 ? -3.445 6.68 -4.289 1 95.5 55 ALA B O 1
ATOM 1326 N N . CYS B 1 56 ? -2.096 7.32 -2.633 1 93 56 CYS B N 1
ATOM 1327 C CA . CYS B 1 56 ? -3.139 8.133 -2.012 1 93 56 CYS B CA 1
ATOM 1328 C C . CYS B 1 56 ? -3.045 9.586 -2.463 1 93 56 CYS B C 1
ATOM 1330 O O . CYS B 1 56 ? -4.02 10.328 -2.371 1 93 56 CYS B O 1
ATOM 1332 N N . SER B 1 57 ? -1.887 10.023 -2.984 1 92.06 57 SER B N 1
ATOM 1333 C CA . SER B 1 57 ? -1.671 11.438 -3.297 1 92.06 57 SER B CA 1
ATOM 1334 C C . SER B 1 57 ? -0.912 11.602 -4.609 1 92.06 57 SER B C 1
ATOM 1336 O O . SER B 1 57 ? 0.27 11.258 -4.695 1 92.06 57 SER B O 1
ATOM 1338 N N . PRO B 1 58 ? -1.489 12.18 -5.629 1 93.44 58 PRO B N 1
ATOM 1339 C CA . PRO B 1 58 ? -0.781 12.469 -6.883 1 93.44 58 PRO B CA 1
ATOM 1340 C C . PRO B 1 58 ? 0.431 13.375 -6.68 1 93.44 58 PRO B C 1
ATOM 1342 O O . PRO B 1 58 ? 1.432 13.234 -7.391 1 93.44 58 PRO B O 1
ATOM 1345 N N . TYR B 1 59 ? 0.3 14.266 -5.746 1 92.88 59 TYR B N 1
ATOM 1346 C CA . TYR B 1 59 ? 1.413 15.156 -5.426 1 92.88 59 TYR B CA 1
ATOM 1347 C C . TYR B 1 59 ? 2.643 14.359 -5.004 1 92.88 59 TYR B C 1
ATOM 1349 O O . TYR B 1 59 ? 3.725 14.523 -5.57 1 92.88 59 TYR B O 1
ATOM 1357 N N . PHE B 1 60 ? 2.518 13.516 -4.074 1 94.06 60 PHE B N 1
ATOM 1358 C CA . PHE B 1 60 ? 3.625 12.695 -3.59 1 94.06 60 PHE B CA 1
ATOM 1359 C C . PHE B 1 60 ? 4.109 11.742 -4.672 1 94.06 60 PHE B C 1
ATOM 1361 O O . PHE B 1 60 ? 5.309 11.477 -4.785 1 94.06 60 PHE B O 1
ATOM 1368 N N . ARG B 1 61 ? 3.16 11.242 -5.5 1 96.12 61 ARG B N 1
ATOM 1369 C CA . ARG B 1 61 ? 3.549 10.352 -6.582 1 96.12 61 ARG B CA 1
ATOM 1370 C C . ARG B 1 61 ? 4.508 11.039 -7.547 1 96.12 61 ARG B C 1
ATOM 1372 O O . ARG B 1 61 ? 5.57 10.508 -7.867 1 96.12 61 ARG B O 1
ATOM 1379 N N . ASN B 1 62 ? 4.188 12.242 -7.977 1 95.88 62 ASN B N 1
ATOM 1380 C CA . ASN B 1 62 ? 5.02 13 -8.906 1 95.88 62 ASN B CA 1
ATOM 1381 C C . ASN B 1 62 ? 6.363 13.367 -8.281 1 95.88 62 ASN B C 1
ATOM 1383 O O . ASN B 1 62 ? 7.406 13.227 -8.922 1 95.88 62 ASN B O 1
ATOM 1387 N N . LEU B 1 63 ? 6.328 13.805 -7.07 1 94.25 63 LEU B N 1
ATOM 1388 C CA . LEU B 1 63 ? 7.531 14.203 -6.348 1 94.25 63 LEU B CA 1
ATOM 1389 C C . LEU B 1 63 ? 8.5 13.039 -6.227 1 94.25 63 LEU B C 1
ATOM 1391 O O . LEU B 1 63 ? 9.695 13.188 -6.484 1 94.25 63 LEU B O 1
ATOM 1395 N N . LEU B 1 64 ? 8.047 11.906 -5.863 1 96.06 64 LEU B N 1
ATOM 1396 C CA . LEU B 1 64 ? 8.898 10.75 -5.605 1 96.06 64 LEU B CA 1
ATOM 1397 C C . LEU B 1 64 ? 9.398 10.148 -6.914 1 96.06 64 LEU B C 1
ATOM 1399 O O . LEU B 1 64 ? 10.508 9.609 -6.969 1 96.06 64 LEU B O 1
ATOM 1403 N N . LYS B 1 65 ? 8.562 10.188 -7.977 1 95.38 65 LYS B N 1
ATOM 1404 C CA . LYS B 1 65 ? 9 9.719 -9.289 1 95.38 65 LYS B CA 1
ATOM 1405 C C . LYS B 1 65 ? 10.156 10.562 -9.82 1 95.38 65 LYS B C 1
ATOM 1407 O O . LYS B 1 65 ? 11.039 10.047 -10.508 1 95.38 65 LYS B O 1
ATOM 1412 N N . GLN B 1 66 ? 10.172 11.758 -9.438 1 93.75 66 GLN B N 1
ATOM 1413 C CA . GLN B 1 66 ? 11.195 12.688 -9.906 1 93.75 66 GLN B CA 1
ATOM 1414 C C . GLN B 1 66 ? 12.469 12.578 -9.078 1 93.75 66 GLN B C 1
ATOM 1416 O O . GLN B 1 66 ? 13.516 13.109 -9.453 1 93.75 66 GLN B O 1
ATOM 1421 N N . ASN B 1 67 ? 12.391 11.914 -7.996 1 89.81 67 ASN B N 1
ATOM 1422 C CA . ASN B 1 67 ? 13.523 11.742 -7.086 1 89.81 67 ASN B CA 1
ATOM 1423 C C . ASN B 1 67 ? 13.805 10.266 -6.82 1 89.81 67 ASN B C 1
ATOM 1425 O O . ASN B 1 67 ? 13.484 9.75 -5.746 1 89.81 67 ASN B O 1
ATOM 1429 N N . PRO B 1 68 ? 14.5 9.609 -7.703 1 83.25 68 PRO B N 1
ATOM 1430 C CA . PRO B 1 68 ? 14.656 8.156 -7.617 1 83.25 68 PRO B CA 1
ATOM 1431 C C . PRO B 1 68 ? 15.703 7.734 -6.59 1 83.25 68 PRO B C 1
ATOM 1433 O O . PRO B 1 68 ? 16.234 6.625 -6.668 1 83.25 68 PRO B O 1
ATOM 1436 N N . CYS B 1 69 ? 15.922 8.555 -5.605 1 84.88 69 CYS B N 1
ATOM 1437 C CA . CYS B 1 69 ? 16.812 8.195 -4.504 1 84.88 69 CYS B CA 1
ATOM 1438 C C . CYS B 1 69 ? 16.219 7.039 -3.693 1 84.88 69 CYS B C 1
ATOM 1440 O O . CYS B 1 69 ? 15.008 6.883 -3.619 1 84.88 69 CYS B O 1
ATOM 1442 N N . GLN B 1 70 ? 17.062 6.211 -3.027 1 86.31 70 GLN B N 1
ATOM 1443 C CA . GLN B 1 70 ? 16.641 5.027 -2.291 1 86.31 70 GLN B CA 1
ATOM 1444 C C . GLN B 1 70 ? 15.727 5.406 -1.127 1 86.31 70 GLN B C 1
ATOM 1446 O O . GLN B 1 70 ? 14.688 4.773 -0.912 1 86.31 70 GLN B O 1
ATOM 1451 N N . HIS B 1 71 ? 16.125 6.406 -0.352 1 94.38 71 HIS B N 1
ATOM 1452 C CA . HIS B 1 71 ? 15.328 6.848 0.792 1 94.38 71 HIS B CA 1
ATOM 1453 C C . HIS B 1 71 ? 15.281 8.367 0.872 1 94.38 71 HIS B C 1
ATOM 1455 O O . HIS B 1 71 ? 15.945 8.977 1.718 1 94.38 71 HIS B O 1
ATOM 1461 N N . PRO B 1 72 ? 14.469 8.992 0.012 1 95.06 72 PRO B N 1
ATOM 1462 C CA . PRO B 1 72 ? 14.383 10.453 0.015 1 95.06 72 PRO B CA 1
ATOM 1463 C C . PRO B 1 72 ? 13.797 11.008 1.312 1 95.06 72 PRO B C 1
ATOM 1465 O O . PRO B 1 72 ? 12.984 10.336 1.96 1 95.06 72 PRO B O 1
ATOM 1468 N N . ILE B 1 73 ? 14.305 12.211 1.653 1 95.75 73 ILE B N 1
ATOM 1469 C CA . ILE B 1 73 ? 13.734 12.977 2.758 1 95.75 73 ILE B CA 1
ATOM 1470 C C . ILE B 1 73 ? 12.914 14.133 2.211 1 95.75 73 ILE B C 1
ATOM 1472 O O . ILE B 1 73 ? 13.422 14.961 1.448 1 95.75 73 ILE B O 1
ATOM 1476 N N . ILE B 1 74 ? 11.648 14.188 2.461 1 95.25 74 ILE B N 1
ATOM 1477 C CA . ILE B 1 74 ? 10.75 15.258 2.055 1 95.25 74 ILE B CA 1
ATOM 1478 C C . ILE B 1 74 ? 10.531 16.219 3.225 1 95.25 74 ILE B C 1
ATOM 1480 O O . ILE B 1 74 ? 9.922 15.844 4.234 1 95.25 74 ILE B O 1
ATOM 1484 N N . ILE B 1 75 ? 10.969 17.375 3.064 1 94.94 75 ILE B N 1
ATOM 1485 C CA . ILE B 1 75 ? 10.812 18.375 4.109 1 94.94 75 ILE B CA 1
ATOM 1486 C C . ILE B 1 75 ? 9.523 19.172 3.873 1 94.94 75 ILE B C 1
ATOM 1488 O O . ILE B 1 75 ? 9.359 19.797 2.828 1 94.94 75 ILE B O 1
ATOM 1492 N N . LEU B 1 76 ? 8.555 19.016 4.762 1 91.25 76 LEU B N 1
ATOM 1493 C CA . LEU B 1 76 ? 7.328 19.797 4.727 1 91.25 76 LEU B CA 1
ATOM 1494 C C . LEU B 1 76 ? 7.492 21.094 5.523 1 91.25 76 LEU B C 1
ATOM 1496 O O . LEU B 1 76 ? 7.406 21.078 6.754 1 91.25 76 LEU B O 1
ATOM 1500 N N . ARG B 1 77 ? 7.641 22.047 4.75 1 89.69 77 ARG B N 1
ATOM 1501 C CA . ARG B 1 77 ? 7.863 23.344 5.379 1 89.69 77 ARG B CA 1
ATOM 1502 C C . ARG B 1 77 ? 6.555 23.938 5.887 1 89.69 77 ARG B C 1
ATOM 1504 O O . ARG B 1 77 ? 5.516 23.797 5.238 1 89.69 77 ARG B O 1
ATOM 1511 N N . ASP B 1 78 ? 6.453 24.5 6.961 1 87.06 78 ASP B N 1
ATOM 1512 C CA . ASP B 1 78 ? 5.32 25.234 7.508 1 87.06 78 ASP B CA 1
ATOM 1513 C C . ASP B 1 78 ? 4.195 24.281 7.914 1 87.06 78 ASP B C 1
ATOM 1515 O O . ASP B 1 78 ? 3.018 24.641 7.855 1 87.06 78 ASP B O 1
ATOM 1519 N N . VAL B 1 79 ? 4.434 23.078 7.906 1 90.31 79 VAL B N 1
ATOM 1520 C CA . VAL B 1 79 ? 3.461 22.125 8.406 1 90.31 79 VAL B CA 1
ATOM 1521 C C . VAL B 1 79 ? 3.84 21.688 9.828 1 90.31 79 VAL B C 1
ATOM 1523 O O . VAL B 1 79 ? 5 21.375 10.094 1 90.31 79 VAL B O 1
ATOM 1526 N N . ALA B 1 80 ? 2.893 21.828 10.672 1 92 80 ALA B N 1
ATOM 1527 C CA . ALA B 1 80 ? 3.117 21.375 12.039 1 92 80 ALA B CA 1
ATOM 1528 C C . ALA B 1 80 ? 3.178 19.844 12.109 1 92 80 ALA B C 1
ATOM 1530 O O . ALA B 1 80 ? 2.553 19.156 11.297 1 92 80 ALA B O 1
ATOM 1531 N N . TYR B 1 81 ? 3.881 19.312 13.086 1 94.19 81 TYR B N 1
ATOM 1532 C CA . TYR B 1 81 ? 4.016 17.875 13.266 1 94.19 81 TYR B CA 1
ATOM 1533 C C . TYR B 1 81 ? 2.654 17.203 13.414 1 94.19 81 TYR B C 1
ATOM 1535 O O . TYR B 1 81 ? 2.412 16.125 12.859 1 94.19 81 TYR B O 1
ATOM 1543 N N . VAL B 1 82 ? 1.806 17.828 14.172 1 92.56 82 VAL B N 1
ATOM 1544 C CA . VAL B 1 82 ? 0.482 17.281 14.43 1 92.56 82 VAL B CA 1
ATOM 1545 C C . VAL B 1 82 ? -0.287 17.141 13.117 1 92.56 82 VAL B C 1
ATOM 1547 O O . VAL B 1 82 ? -1.014 16.172 12.906 1 92.56 82 VAL B O 1
ATOM 1550 N N . ASP B 1 83 ? -0.123 18.078 12.211 1 91.62 83 ASP B N 1
ATOM 1551 C CA . ASP B 1 83 ? -0.8 18.047 10.922 1 91.62 83 ASP B CA 1
ATOM 1552 C C . ASP B 1 83 ? -0.189 16.984 10.016 1 91.62 83 ASP B C 1
ATOM 1554 O O . ASP B 1 83 ? -0.906 16.297 9.281 1 91.62 83 ASP B O 1
ATOM 1558 N N . MET B 1 84 ? 1.159 16.891 10.078 1 93.81 84 MET B N 1
ATOM 1559 C CA . MET B 1 84 ? 1.836 15.844 9.312 1 93.81 84 MET B CA 1
ATOM 1560 C C . MET B 1 84 ? 1.392 14.453 9.766 1 93.81 84 MET B C 1
ATOM 1562 O O . MET B 1 84 ? 1.098 13.594 8.938 1 93.81 84 MET B O 1
ATOM 1566 N N . SER B 1 85 ? 1.339 14.305 11.047 1 94.19 85 SER B N 1
ATOM 1567 C CA . SER B 1 85 ? 0.886 13.039 11.617 1 94.19 85 SER B CA 1
ATOM 1568 C C . SER B 1 85 ? -0.542 12.719 11.188 1 94.19 85 SER B C 1
ATOM 1570 O O . SER B 1 85 ? -0.857 11.578 10.859 1 94.19 85 SER B O 1
ATOM 1572 N N . ALA B 1 86 ? -1.394 13.75 11.195 1 91.38 86 ALA B N 1
ATOM 1573 C CA . ALA B 1 86 ? -2.779 13.586 10.766 1 91.38 86 ALA B CA 1
ATOM 1574 C C . ALA B 1 86 ? -2.85 13.227 9.281 1 91.38 86 ALA B C 1
ATOM 1576 O O . ALA B 1 86 ? -3.664 12.391 8.875 1 91.38 86 ALA B O 1
ATOM 1577 N N . LEU B 1 87 ? -2.049 13.875 8.523 1 91.88 87 LEU B N 1
ATOM 1578 C CA . LEU B 1 87 ? -1.974 13.586 7.094 1 91.88 87 LEU B CA 1
ATOM 1579 C C . LEU B 1 87 ? -1.582 12.125 6.855 1 91.88 87 LEU B C 1
ATOM 1581 O O . LEU B 1 87 ? -2.217 11.43 6.062 1 91.88 87 LEU B O 1
ATOM 1585 N N . LEU B 1 88 ? -0.539 11.648 7.535 1 94.38 88 LEU B N 1
ATOM 1586 C CA . LEU B 1 88 ? -0.089 10.266 7.387 1 94.38 88 LEU B CA 1
ATOM 1587 C C . LEU B 1 88 ? -1.178 9.297 7.824 1 94.38 88 LEU B C 1
ATOM 1589 O O . LEU B 1 88 ? -1.398 8.273 7.168 1 94.38 88 LEU B O 1
ATOM 1593 N N . SER B 1 89 ? -1.868 9.641 8.883 1 92.5 89 SER B N 1
ATOM 1594 C CA . SER B 1 89 ? -2.992 8.82 9.312 1 92.5 89 SER B CA 1
ATOM 1595 C C . SER B 1 89 ? -4.043 8.703 8.211 1 92.5 89 SER B C 1
ATOM 1597 O O . SER B 1 89 ? -4.574 7.621 7.965 1 92.5 89 SER B O 1
ATOM 1599 N N . PHE B 1 90 ? -4.281 9.781 7.625 1 91.88 90 PHE B N 1
ATOM 1600 C CA . PHE B 1 90 ? -5.25 9.805 6.539 1 91.88 90 PHE B CA 1
ATOM 1601 C C . PHE B 1 90 ? -4.785 8.938 5.379 1 91.88 90 PHE B C 1
ATOM 1603 O O . PHE B 1 90 ? -5.574 8.188 4.801 1 91.88 90 PHE B O 1
ATOM 1610 N N . VAL B 1 91 ? -3.555 9.008 5.062 1 93.62 91 VAL B N 1
ATOM 1611 C CA . VAL B 1 91 ? -2.979 8.258 3.949 1 93.62 91 VAL B CA 1
ATOM 1612 C C . VAL B 1 91 ? -3.084 6.758 4.227 1 93.62 91 VAL B C 1
ATOM 1614 O O . VAL B 1 91 ? -3.381 5.977 3.32 1 93.62 91 VAL B O 1
ATOM 1617 N N . TYR B 1 92 ? -2.914 6.324 5.453 1 95 92 TYR B N 1
ATOM 1618 C CA . TYR B 1 92 ? -2.818 4.902 5.773 1 95 92 TYR B CA 1
ATOM 1619 C C . TYR B 1 92 ? -4.176 4.34 6.172 1 95 92 TYR B C 1
ATOM 1621 O O . TYR B 1 92 ? -4.422 3.139 6.035 1 95 92 TYR B O 1
ATOM 1629 N N . GLN B 1 93 ? -5.094 5.188 6.605 1 92.19 93 GLN B N 1
ATOM 1630 C CA . GLN B 1 93 ? -6.324 4.652 7.184 1 92.19 93 GLN B CA 1
ATOM 1631 C C . GLN B 1 93 ? -7.555 5.207 6.469 1 92.19 93 GLN B C 1
ATOM 1633 O O . GLN B 1 93 ? -8.656 4.688 6.633 1 92.19 93 GLN B O 1
ATOM 1638 N N . GLY B 1 94 ? -7.379 6.223 5.738 1 91 94 GLY B N 1
ATOM 1639 C CA . GLY B 1 94 ? -8.508 6.832 5.051 1 91 94 GLY B CA 1
ATOM 1640 C C . GLY B 1 94 ? -9.367 7.691 5.957 1 91 94 GLY B C 1
ATOM 1641 O O . GLY B 1 94 ? -10.469 8.094 5.578 1 91 94 GLY B O 1
ATOM 1642 N N . GLU B 1 95 ? -8.945 7.723 7.117 1 88.81 95 GLU B N 1
ATOM 1643 C CA . GLU B 1 95 ? -9.641 8.602 8.047 1 88.81 95 GLU B CA 1
ATOM 1644 C C . GLU B 1 95 ? -8.672 9.281 9.008 1 88.81 95 GLU B C 1
ATOM 1646 O O . GLU B 1 95 ? -7.543 8.805 9.188 1 88.81 95 GLU B O 1
ATOM 1651 N N . VAL B 1 96 ? -9.094 10.516 9.5 1 88.88 96 VAL B N 1
ATOM 1652 C CA . VAL B 1 96 ? -8.258 11.219 10.469 1 88.88 96 VAL B CA 1
ATOM 1653 C C . VAL B 1 96 ? -9.141 11.961 11.469 1 88.88 96 VAL B C 1
ATOM 1655 O O . VAL B 1 96 ? -10.219 12.438 11.117 1 88.88 96 VAL B O 1
ATOM 1658 N N . TYR B 1 97 ? -8.609 11.891 12.695 1 87.31 97 TYR B N 1
ATOM 1659 C CA . TYR B 1 97 ? -9.281 12.641 13.75 1 87.31 97 TYR B CA 1
ATOM 1660 C C . TYR B 1 97 ? -8.555 13.945 14.047 1 87.31 97 TYR B C 1
ATOM 1662 O O . TYR B 1 97 ? -7.355 13.938 14.352 1 87.31 97 TYR B O 1
ATOM 1670 N N . VAL B 1 98 ? -9.297 14.992 13.852 1 88.06 98 VAL B N 1
ATOM 1671 C CA . VAL B 1 98 ? -8.68 16.297 14.023 1 88.06 98 VAL B CA 1
ATOM 1672 C C . VAL B 1 98 ? -9.484 17.125 15.023 1 88.06 98 VAL B C 1
ATOM 1674 O O . VAL B 1 98 ? -10.719 17.125 15 1 88.06 98 VAL B O 1
ATOM 1677 N N . SER B 1 99 ? -8.734 17.766 15.883 1 87.69 99 SER B N 1
ATOM 1678 C CA . SER B 1 99 ? -9.414 18.703 16.781 1 87.69 99 SER B CA 1
ATOM 1679 C C . SER B 1 99 ? -9.969 19.891 16.016 1 87.69 99 SER B C 1
ATOM 1681 O O . SER B 1 99 ? -9.477 20.234 14.945 1 87.69 99 SER B O 1
ATOM 1683 N N . GLN B 1 100 ? -10.945 20.469 16.578 1 84.75 100 GLN B N 1
ATOM 1684 C CA . GLN B 1 100 ? -11.609 21.594 15.93 1 84.75 100 GLN B CA 1
ATOM 1685 C C . GLN B 1 100 ? -10.625 22.734 15.672 1 84.75 100 GLN B C 1
ATOM 1687 O O . GLN B 1 100 ? -10.664 23.375 14.617 1 84.75 100 GLN B O 1
ATOM 1692 N N . ASP B 1 101 ? -9.805 23 16.609 1 86.44 101 ASP B N 1
ATOM 1693 C CA . ASP B 1 101 ? -8.891 24.125 16.516 1 86.44 101 ASP B CA 1
ATOM 1694 C C . ASP B 1 101 ? -7.836 23.906 15.438 1 86.44 101 ASP B C 1
ATOM 1696 O O . ASP B 1 101 ? -7.18 24.844 14.992 1 86.44 101 ASP B O 1
ATOM 1700 N N . ARG B 1 102 ? -7.75 22.609 14.93 1 86.88 102 ARG B N 1
ATOM 1701 C CA . ARG B 1 102 ? -6.707 22.281 13.969 1 86.88 102 ARG B CA 1
ATOM 1702 C C . ARG B 1 102 ? -7.309 21.906 12.617 1 86.88 102 ARG B C 1
ATOM 1704 O O . ARG B 1 102 ? -6.582 21.672 11.648 1 86.88 102 ARG B O 1
ATOM 1711 N N . LEU B 1 103 ? -8.539 21.875 12.492 1 86.06 103 LEU B N 1
ATOM 1712 C CA . LEU B 1 103 ? -9.25 21.375 11.32 1 86.06 103 LEU B CA 1
ATOM 1713 C C . LEU B 1 103 ? -8.859 22.156 10.078 1 86.06 103 LEU B C 1
ATOM 1715 O O . LEU B 1 103 ? -8.516 21.562 9.047 1 86.06 103 LEU B O 1
ATOM 1719 N N . THR B 1 104 ? -8.836 23.453 10.242 1 85.38 104 THR B N 1
ATOM 1720 C CA . THR B 1 104 ? -8.547 24.297 9.094 1 85.38 104 THR B CA 1
ATOM 1721 C C . THR B 1 104 ? -7.102 24.109 8.633 1 85.38 104 THR B C 1
ATOM 1723 O O . THR B 1 104 ? -6.836 24.016 7.434 1 85.38 104 THR B O 1
ATOM 1726 N N . ASN B 1 105 ? -6.184 24.094 9.539 1 87.12 105 ASN B N 1
ATOM 1727 C CA . ASN B 1 105 ? -4.781 23.891 9.203 1 87.12 105 ASN B CA 1
ATOM 1728 C C . ASN B 1 105 ? -4.566 22.578 8.469 1 87.12 105 ASN B C 1
ATOM 1730 O O . ASN B 1 105 ? -3.826 22.516 7.488 1 87.12 105 ASN B O 1
ATOM 1734 N N . PHE B 1 106 ? -5.27 21.562 8.906 1 87.56 106 PHE B N 1
ATOM 1735 C CA . PHE B 1 106 ? -5.129 20.234 8.312 1 87.56 106 PHE B CA 1
ATOM 1736 C C . PHE B 1 106 ? -5.664 20.219 6.887 1 87.56 106 PHE B C 1
ATOM 1738 O O . PHE B 1 106 ? -5.059 19.609 6 1 87.56 106 PHE B O 1
ATOM 1745 N N . LEU B 1 107 ? -6.742 20.969 6.707 1 84.12 107 LEU B N 1
ATOM 1746 C CA . LEU B 1 107 ? -7.375 20.953 5.391 1 84.12 107 LEU B CA 1
ATOM 1747 C C . LEU B 1 107 ? -6.535 21.734 4.379 1 84.12 107 LEU B C 1
ATOM 1749 O O . LEU B 1 107 ? -6.66 21.516 3.172 1 84.12 107 LEU B O 1
ATOM 1753 N N . ARG B 1 108 ? -5.691 22.562 4.891 1 82.25 108 ARG B N 1
ATOM 1754 C CA . ARG B 1 108 ? -4.836 23.344 4.004 1 82.25 108 ARG B CA 1
ATOM 1755 C C . ARG B 1 108 ? -3.564 22.578 3.652 1 82.25 108 ARG B C 1
ATOM 1757 O O . ARG B 1 108 ? -2.834 22.969 2.74 1 82.25 108 ARG B O 1
ATOM 1764 N N . THR B 1 109 ? -3.369 21.484 4.297 1 76.38 109 THR B N 1
ATOM 1765 C CA . THR B 1 109 ? -2.188 20.672 4.031 1 76.38 109 THR B CA 1
ATOM 1766 C C . THR B 1 109 ? -2.416 19.75 2.832 1 76.38 109 THR B C 1
ATOM 1768 O O . THR B 1 109 ? -3.494 19.766 2.234 1 76.38 109 THR B O 1
#

Nearest PDB structures (foldseek):
  2z8h-assembly1_A-2  TM=8.722E-01  e=1.029E-08  Mus musculus
  3ohv-assembly2_D  TM=9.124E-01  e=3.254E-08  Homo sapiens
  9gr9-assembly2_D-2  TM=9.052E-01  e=5.986E-08  Homo sapiens
  9gp5-assembly1_D  TM=8.890E-01  e=5.227E-08  Homo sapiens
  2vpk-assembly1_A-2  TM=8.845E-01  e=5.985E-06  Homo sapiens

Foldseek 3Di:
DPCPDPPDDDDDDDPCVVQVQLVVQVVCQVVVPPFAEWEDEPHDIGTHHLVLCVVQDVVSVVVCVVPVDRYYYHYDYPQDPVLVVQVVNCSSRVDGDDDPVCVVVNVVD/DPCPDPPDDDDDDDPCVVQVQLVVQVVCQVVVPPFAEWEDEPRDIGTHHLVLCVVQDVVSVVVCVVPVDRHYYHYDYPQDPVLVVQVVNCSSRVDGDDDPVCVVVNVVD

Secondary structure (DSSP, 8-state):
-----TT-EEEEE-TTHHHHHHHHHHHHHHTT-S--EEEEETTEEEEE-HHHHHHH-HHHHHHHHT---SS-EEE-TT--HHHHHHHHHHHHHSEEEEEHHHHHHHHH-/-----TT-EEEEE-TTHHHHHHHHHHHHHHTT-S--EEEEETTEEEEE-HHHHHHH-HHHHHHHHT---SS-EEE-TT--HHHHHHHHHHHHHSEEEEEHHHHHHHHH-

Radius of gyration: 20.2 Å; Cα contacts (8 Å, |Δi|>4): 318; chains: 2; bounding box: 46×59×46 Å

Organism: Cherax quadricarinatus (NCBI:txid27406)